Protein 3P8M (pdb70)

Organism: Homo sapiens (NCBI:txid9606)

Structure (mmCIF, N/CA/C/O backbone):
data_3P8M
#
_entry.id   3P8M
#
_cell.length_a   53.839
_cell.length_b   68.415
_cell.length_c   101.677
_cell.angle_alpha   90.00
_cell.angle_beta   90.00
_cell.angle_gamma   90.00
#
_symmetry.space_group_name_H-M   'P 21 21 21'
#
loop_
_entity.id
_entity.type
_entity.pdbx_description
1 polymer 'Dynein light chain 2'
2 polymer 'General control protein GCN4'
3 water water
#
loop_
_atom_site.group_PDB
_atom_site.id
_atom_site.type_symbol
_atom_site.label_atom_id
_atom_site.label_alt_id
_atom_site.label_comp_id
_atom_site.label_asym_id
_atom_site.label_entity_id
_atom_site.label_seq_id
_atom_site.pdbx_PDB_ins_code
_atom_site.Cartn_x
_atom_site.Cartn_y
_atom_site.Cartn_z
_atom_site.occupancy
_atom_site.B_iso_or_equiv
_atom_site.auth_seq_id
_atom_site.auth_comp_id
_atom_site.auth_asym_id
_atom_site.auth_atom_id
_atom_site.pdbx_PDB_model_num
ATOM 1 N N . ASP A 1 6 ? 1.721 25.525 29.037 1.00 89.78 3 ASP A N 1
ATOM 2 C CA . ASP A 1 6 ? 2.590 24.516 29.728 1.00 91.89 3 ASP A CA 1
ATOM 3 C C . ASP A 1 6 ? 3.516 23.803 28.737 1.00 87.07 3 ASP A C 1
ATOM 4 O O . ASP A 1 6 ? 4.640 23.431 29.101 1.00 88.08 3 ASP A O 1
ATOM 6 N N . ARG A 1 7 ? 3.023 23.628 27.498 1.00 81.96 4 ARG A N 1
ATOM 7 C CA . ARG A 1 7 ? 3.727 22.929 26.399 1.00 76.90 4 ARG A CA 1
ATOM 8 C C . ARG A 1 7 ? 4.548 23.907 25.502 1.00 73.42 4 ARG A C 1
ATOM 9 O O . ARG A 1 7 ? 4.052 24.370 24.461 1.00 70.29 4 ARG A O 1
ATOM 11 N N . LYS A 1 8 ? 5.799 24.182 25.906 1.00 73.97 5 LYS A N 1
ATOM 12 C CA . LYS A 1 8 ? 6.660 25.233 25.307 1.00 72.22 5 LYS A CA 1
ATOM 13 C C . LYS A 1 8 ? 7.246 24.815 23.948 1.00 67.46 5 LYS A C 1
ATOM 14 O O . LYS A 1 8 ? 7.466 23.617 23.695 1.00 66.06 5 LYS A O 1
ATOM 16 N N . ALA A 1 9 ? 7.500 25.811 23.086 1.00 65.59 6 ALA A N 1
ATOM 17 C CA . ALA A 1 9 ? 7.890 25.570 21.667 1.00 61.57 6 ALA A CA 1
ATOM 18 C C . ALA A 1 9 ? 9.401 25.416 21.444 1.00 61.64 6 ALA A C 1
ATOM 19 O O . ALA A 1 9 ? 10.188 26.312 21.783 1.00 63.66 6 ALA A O 1
ATOM 21 N N . VAL A 1 10 ? 9.789 24.285 20.856 1.00 59.50 7 VAL A N 1
ATOM 22 C CA . VAL A 1 10 ? 11.190 24.024 20.519 1.00 59.64 7 VAL A CA 1
ATOM 23 C C . VAL A 1 10 ? 11.310 23.705 19.025 1.00 56.07 7 VAL A C 1
ATOM 24 O O . VAL A 1 10 ? 10.811 22.686 18.556 1.00 54.28 7 VAL A O 1
ATOM 28 N N . ILE A 1 11 ? 11.968 24.588 18.282 1.00 55.64 8 ILE A N 1
ATOM 29 C CA . ILE A 1 11 ? 12.220 24.347 16.862 1.00 53.04 8 ILE A CA 1
ATOM 30 C C . ILE A 1 11 ? 13.445 23.477 16.651 1.00 53.50 8 ILE A C 1
ATOM 31 O O . ILE A 1 11 ? 14.554 23.878 16.972 1.00 55.63 8 ILE A O 1
ATOM 36 N N . LYS A 1 12 ? 13.247 22.297 16.086 1.00 51.83 9 LYS A N 1
ATOM 37 C CA . LYS A 1 12 ? 14.361 21.411 15.818 1.00 52.84 9 LYS A CA 1
ATOM 38 C C . LYS A 1 12 ? 15.074 21.820 14.541 1.00 52.02 9 LYS A C 1
ATOM 39 O O . LYS A 1 12 ? 16.299 21.863 14.496 1.00 53.89 9 LYS A O 1
ATOM 43 N N . ASN A 1 13 ? 14.307 22.123 13.502 1.00 49.80 10 ASN A N 1
ATOM 44 C CA . ASN A 1 13 ? 14.880 22.546 12.220 1.00 49.43 10 ASN A CA 1
ATOM 45 C C . ASN A 1 13 ? 13.925 23.465 11.478 1.00 47.88 10 ASN A C 1
ATOM 46 O O . ASN A 1 13 ? 12.700 23.292 11.553 1.00 45.97 10 ASN A O 1
ATOM 51 N N . ALA A 1 14 ? 14.501 24.422 10.746 1.00 48.90 11 ALA A N 1
ATOM 52 C CA . ALA A 1 14 ? 13.728 25.357 9.921 1.00 47.90 11 ALA A CA 1
ATOM 53 C C . ALA A 1 14 ? 14.522 25.869 8.714 1.00 49.36 11 ALA A C 1
ATOM 54 O O . ALA A 1 14 ? 15.745 26.111 8.809 1.00 52.19 11 ALA A O 1
ATOM 56 N N . ASP A 1 15 ? 13.818 26.005 7.585 1.00 48.14 12 ASP A N 1
ATOM 57 C CA . ASP A 1 15 ? 14.268 26.766 6.418 1.00 49.49 12 ASP A CA 1
ATOM 58 C C . ASP A 1 15 ? 13.042 27.571 6.028 1.00 49.01 12 ASP A C 1
ATOM 59 O O . ASP A 1 15 ? 12.207 27.133 5.248 1.00 47.82 12 ASP A O 1
ATOM 64 N N . MET A 1 16 ? 12.919 28.741 6.633 1.00 50.58 13 MET A N 1
ATOM 65 C CA . MET A 1 16 ? 11.669 29.497 6.641 1.00 50.19 13 MET A CA 1
ATOM 66 C C . MET A 1 16 ? 11.956 30.878 7.201 1.00 53.15 13 MET A C 1
ATOM 67 O O . MET A 1 16 ? 12.979 31.069 7.866 1.00 54.89 13 MET A O 1
ATOM 72 N N . SER A 1 17 ? 11.078 31.843 6.942 1.00 54.11 14 SER A N 1
ATOM 73 C CA . SER A 1 17 ? 11.250 33.173 7.527 1.00 57.30 14 SER A CA 1
ATOM 74 C C . SER A 1 17 ? 10.890 33.115 8.992 1.00 56.79 14 SER A C 1
ATOM 75 O O . SER A 1 17 ? 10.155 32.255 9.418 1.00 53.98 14 SER A O 1
ATOM 78 N N . GLU A 1 18 ? 11.423 34.053 9.760 1.00 60.37 15 GLU A N 1
ATOM 79 C CA . GLU A 1 18 ? 11.179 34.112 11.208 1.00 60.92 15 GLU A CA 1
ATOM 80 C C . GLU A 1 18 ? 9.698 34.379 11.527 1.00 60.30 15 GLU A C 1
ATOM 81 O O . GLU A 1 18 ? 9.104 33.712 12.384 1.00 58.76 15 GLU A O 1
ATOM 87 N N . ASP A 1 19 ? 9.120 35.355 10.826 1.00 61.94 16 ASP A N 1
ATOM 88 C CA . ASP A 1 19 ? 7.696 35.662 10.939 1.00 61.77 16 ASP A CA 1
ATOM 89 C C . ASP A 1 19 ? 6.911 34.364 10.755 1.00 57.68 16 ASP A C 1
ATOM 90 O O . ASP A 1 19 ? 6.220 33.929 11.679 1.00 57.13 16 ASP A O 1
ATOM 95 N N . MET A 1 20 ? 7.046 33.737 9.587 1.00 55.40 17 MET A N 1
ATOM 96 C CA . MET A 1 20 ? 6.366 32.466 9.295 1.00 51.98 17 MET A CA 1
ATOM 97 C C . MET A 1 20 ? 6.586 31.395 10.355 1.00 50.27 17 MET A C 1
ATOM 98 O O . MET A 1 20 ? 5.665 30.654 10.677 1.00 48.69 17 MET A O 1
ATOM 103 N N . GLN A 1 21 ? 7.804 31.315 10.892 1.00 51.23 18 GLN A N 1
ATOM 104 C CA . GLN A 1 21 ? 8.143 30.336 11.950 1.00 50.38 18 GLN A CA 1
ATOM 105 C C . GLN A 1 21 ? 7.332 30.527 13.215 1.00 51.47 18 GLN A C 1
ATOM 106 O O . GLN A 1 21 ? 6.778 29.571 13.740 1.00 50.06 18 GLN A O 1
ATOM 112 N N . GLN A 1 22 ? 7.277 31.759 13.711 1.00 54.50 19 GLN A N 1
ATOM 113 C CA . GLN A 1 22 ? 6.409 32.078 14.843 1.00 56.28 19 GLN A CA 1
ATOM 114 C C . GLN A 1 22 ? 4.950 31.788 14.484 1.00 54.76 19 GLN A C 1
ATOM 115 O O . GLN A 1 22 ? 4.189 31.251 15.297 1.00 54.69 19 GLN A O 1
ATOM 121 N N . ASP A 1 23 ? 4.570 32.124 13.254 1.00 53.92 20 ASP A N 1
ATOM 122 C CA . ASP A 1 23 ? 3.176 31.969 12.804 1.00 52.94 20 ASP A CA 1
ATOM 123 C C . ASP A 1 23 ? 2.747 30.526 12.742 1.00 49.85 20 ASP A C 1
ATOM 124 O O . ASP A 1 23 ? 1.599 30.214 13.015 1.00 49.85 20 ASP A O 1
ATOM 129 N N . ALA A 1 24 ? 3.668 29.656 12.351 1.00 47.89 21 ALA A N 1
ATOM 130 C CA . ALA A 1 24 ? 3.465 28.214 12.495 1.00 45.92 21 ALA A CA 1
ATOM 131 C C . ALA A 1 24 ? 3.240 27.844 13.967 1.00 47.14 21 ALA A C 1
ATOM 132 O O . ALA A 1 24 ? 2.252 27.213 14.318 1.00 46.94 21 ALA A O 1
ATOM 134 N N . VAL A 1 25 ? 4.153 28.274 14.827 1.00 48.99 22 VAL A N 1
ATOM 135 C CA . VAL A 1 25 ? 4.073 27.982 16.259 1.00 50.88 22 VAL A CA 1
ATOM 136 C C . VAL A 1 25 ? 2.762 28.474 16.867 1.00 52.80 22 VAL A C 1
ATOM 137 O O . VAL A 1 25 ? 2.229 27.826 17.766 1.00 53.91 22 VAL A O 1
ATOM 141 N N . ASP A 1 26 ? 2.239 29.600 16.375 1.00 53.74 23 ASP A N 1
ATOM 142 C CA . ASP A 1 26 ? 0.922 30.096 16.826 1.00 55.77 23 ASP A CA 1
ATOM 143 C C . ASP A 1 26 ? -0.181 29.154 16.352 1.00 53.92 23 ASP A C 1
ATOM 144 O O . ASP A 1 26 ? -0.968 28.658 17.143 1.00 55.38 23 ASP A O 1
ATOM 149 N N . CYS A 1 27 ? -0.240 28.912 15.056 1.00 51.45 24 CYS A N 1
ATOM 150 C CA . CYS A 1 27 ? -1.234 28.001 14.516 1.00 50.31 24 CYS A CA 1
ATOM 151 C C . CYS A 1 27 ? -1.261 26.732 15.326 1.00 50.01 24 CYS A C 1
ATOM 152 O O . CYS A 1 27 ? -2.302 26.329 15.835 1.00 51.40 24 CYS A O 1
ATOM 155 N N . ALA A 1 28 ? -0.099 26.096 15.432 1.00 48.91 25 ALA A N 1
ATOM 156 C CA . ALA A 1 28 ? 0.004 24.816 16.116 1.00 48.72 25 ALA A CA 1
ATOM 157 C C . ALA A 1 28 ? -0.700 24.954 17.453 1.00 51.59 25 ALA A C 1
ATOM 158 O O . ALA A 1 28 ? -1.495 24.102 17.838 1.00 52.21 25 ALA A O 1
ATOM 160 N N . THR A 1 29 ? -0.434 26.063 18.129 1.00 53.70 26 THR A N 1
ATOM 161 C CA . THR A 1 29 ? -1.009 26.311 19.452 1.00 57.43 26 THR A CA 1
ATOM 162 C C . THR A 1 29 ? -2.528 26.451 19.420 1.00 58.74 26 THR A C 1
ATOM 163 O O . THR A 1 29 ? -3.223 25.850 20.241 1.00 60.95 26 THR A O 1
ATOM 167 N N . GLN A 1 30 ? -3.033 27.231 18.468 1.00 57.86 27 GLN A N 1
ATOM 168 C CA . GLN A 1 30 ? -4.479 27.381 18.278 1.00 59.11 27 GLN A CA 1
ATOM 169 C C . GLN A 1 30 ? -5.098 26.024 18.004 1.00 57.86 27 GLN A C 1
ATOM 170 O O . GLN A 1 30 ? -5.975 25.592 18.740 1.00 60.23 27 GLN A O 1
ATOM 176 N N . ALA A 1 31 ? -4.625 25.362 16.946 1.00 54.52 28 ALA A N 1
ATOM 177 C CA . ALA A 1 31 ? -5.064 24.014 16.594 1.00 53.54 28 ALA A CA 1
ATOM 178 C C . ALA A 1 31 ? -5.152 23.085 17.805 1.00 55.80 28 ALA A C 1
ATOM 179 O O . ALA A 1 31 ? -6.138 22.377 17.962 1.00 57.45 28 ALA A O 1
ATOM 181 N N . MET A 1 32 ? -4.133 23.096 18.661 1.00 56.60 29 MET A N 1
ATOM 182 C CA . MET A 1 32 ? -4.100 22.213 19.848 1.00 59.20 29 MET A CA 1
ATOM 183 C C . MET A 1 32 ? -5.077 22.596 20.974 1.00 63.18 29 MET A C 1
ATOM 184 O O . MET A 1 32 ? -5.396 21.770 21.821 1.00 65.79 29 MET A O 1
ATOM 189 N N . GLU A 1 33 ? -5.541 23.840 20.971 1.00 64.28 30 GLU A N 1
ATOM 190 C CA . GLU A 1 33 ? -6.623 24.285 21.868 1.00 68.64 30 GLU A CA 1
ATOM 191 C C . GLU A 1 33 ? -7.980 23.755 21.404 1.00 69.30 30 GLU A C 1
ATOM 192 O O . GLU A 1 33 ? -8.858 23.483 22.220 1.00 73.04 30 GLU A O 1
ATOM 198 N N . LYS A 1 34 ? -8.137 23.636 20.084 1.00 66.10 31 LYS A N 1
ATOM 199 C CA . LYS A 1 34 ? -9.378 23.174 19.454 1.00 66.52 31 LYS A CA 1
ATOM 200 C C . LYS A 1 34 ? -9.475 21.648 19.449 1.00 66.39 31 LYS A C 1
ATOM 201 O O . LYS A 1 34 ? -10.428 21.088 19.989 1.00 69.69 31 LYS A O 1
ATOM 207 N N . TYR A 1 35 ? -8.473 20.997 18.852 1.00 62.99 32 TYR A N 1
ATOM 208 C CA . TYR A 1 35 ? -8.495 19.556 18.590 1.00 62.81 32 TYR A CA 1
ATOM 209 C C . TYR A 1 35 ? -7.489 18.778 19.442 1.00 63.62 32 TYR A C 1
ATOM 210 O O . TYR A 1 35 ? -6.336 19.203 19.600 1.00 62.20 32 TYR A O 1
ATOM 219 N N . ASN A 1 36 ? -7.933 17.628 19.963 1.00 66.45 33 ASN A N 1
ATOM 220 C CA . ASN A 1 36 ? -7.047 16.650 20.618 1.00 67.49 33 ASN A CA 1
ATOM 221 C C . ASN A 1 36 ? -6.362 15.709 19.611 1.00 64.56 33 ASN A C 1
ATOM 222 O O . ASN A 1 36 ? -5.229 15.291 19.827 1.00 63.92 33 ASN A O 1
ATOM 227 N N . ILE A 1 37 ? -7.049 15.408 18.508 1.00 63.23 34 ILE A N 1
ATOM 228 C CA A ILE A 1 37 ? -6.587 14.422 17.525 0.50 61.39 34 ILE A CA 1
ATOM 229 C CA B ILE A 1 37 ? -6.578 14.420 17.533 0.50 61.42 34 ILE A CA 1
ATOM 230 C C . ILE A 1 37 ? -5.604 15.039 16.528 1.00 57.18 34 ILE A C 1
ATOM 231 O O . ILE A 1 37 ? -5.894 16.067 15.924 1.00 55.33 34 ILE A O 1
ATOM 240 N N . GLU A 1 38 ? -4.448 14.397 16.341 1.00 56.02 35 GLU A N 1
ATOM 241 C CA . GLU A 1 38 ? -3.394 14.941 15.480 1.00 52.46 35 GLU A CA 1
ATOM 242 C C . GLU A 1 38 ? -3.857 15.232 14.062 1.00 50.33 35 GLU A C 1
ATOM 243 O O . GLU A 1 38 ? -3.627 16.313 13.532 1.00 48.16 35 GLU A O 1
ATOM 249 N N . LYS A 1 39 ? -4.477 14.233 13.438 1.00 51.53 36 LYS A N 1
ATOM 250 C CA . LYS A 1 39 ? -5.036 14.358 12.092 1.00 50.17 36 LYS A CA 1
ATOM 251 C C . LYS A 1 39 ? -5.709 15.718 11.935 1.00 49.42 36 LYS A C 1
ATOM 252 O O . LYS A 1 39 ? -5.502 16.400 10.931 1.00 47.44 36 LYS A O 1
ATOM 256 N N . ASP A 1 40 ? -6.505 16.096 12.940 1.00 51.30 37 ASP A N 1
ATOM 257 C CA . ASP A 1 40 ? -7.244 17.367 12.942 1.00 51.35 37 ASP A CA 1
ATOM 258 C C . ASP A 1 40 ? -6.389 18.603 13.231 1.00 49.76 37 ASP A C 1
ATOM 259 O O . ASP A 1 40 ? -6.623 19.661 12.659 1.00 49.27 37 ASP A O 1
ATOM 264 N N . ILE A 1 41 ? -5.407 18.480 14.110 1.00 49.57 38 ILE A N 1
ATOM 265 C CA . ILE A 1 41 ? -4.449 19.564 14.303 1.00 48.33 38 ILE A CA 1
ATOM 266 C C . ILE A 1 41 ? -3.725 19.785 12.947 1.00 45.60 38 ILE A C 1
ATOM 267 O O . ILE A 1 41 ? -3.638 20.904 12.442 1.00 44.55 38 ILE A O 1
ATOM 272 N N . ALA A 1 42 ? -3.234 18.681 12.383 1.00 44.77 39 ALA A N 1
ATOM 273 C CA . ALA A 1 42 ? -2.598 18.629 11.064 1.00 42.77 39 ALA A CA 1
ATOM 274 C C . ALA A 1 42 ? -3.379 19.344 9.955 1.00 42.25 39 ALA A C 1
ATOM 275 O O . ALA A 1 42 ? -2.818 20.089 9.177 1.00 41.06 39 ALA A O 1
ATOM 277 N N . ALA A 1 43 ? -4.677 19.102 9.879 1.00 43.67 40 ALA A N 1
ATOM 278 C CA . ALA A 1 43 ? -5.501 19.744 8.869 1.00 43.78 40 ALA A CA 1
ATOM 279 C C . ALA A 1 43 ? -5.642 21.242 9.167 1.00 44.36 40 ALA A C 1
ATOM 280 O O . ALA A 1 43 ? -5.452 22.081 8.265 1.00 43.79 40 ALA A O 1
ATOM 282 N N . TYR A 1 44 ? -5.942 21.584 10.426 1.00 45.47 41 TYR A N 1
ATOM 283 C CA . TYR A 1 44 ? -6.090 22.983 10.820 1.00 46.33 41 TYR A CA 1
ATOM 284 C C . TYR A 1 44 ? -4.938 23.844 10.286 1.00 45.00 41 TYR A C 1
ATOM 285 O O . TYR A 1 44 ? -5.159 24.941 9.744 1.00 45.84 41 TYR A O 1
ATOM 294 N N . ILE A 1 45 ? -3.714 23.341 10.432 1.00 43.34 42 ILE A N 1
ATOM 295 C CA . ILE A 1 45 ? -2.526 24.109 10.083 1.00 42.44 42 ILE A CA 1
ATOM 296 C C . ILE A 1 45 ? -2.321 24.189 8.564 1.00 41.52 42 ILE A C 1
ATOM 297 O O . ILE A 1 45 ? -2.206 25.280 8.002 1.00 42.27 42 ILE A O 1
ATOM 302 N N . LYS A 1 46 ? -2.273 23.035 7.910 1.00 40.35 43 LYS A N 1
ATOM 303 C CA . LYS A 1 46 ? -2.135 22.972 6.468 1.00 39.83 43 LYS A CA 1
ATOM 304 C C . LYS A 1 46 ? -3.087 23.952 5.824 1.00 41.34 43 LYS A C 1
ATOM 305 O O . LYS A 1 46 ? -2.717 24.676 4.894 1.00 41.93 43 LYS A O 1
ATOM 311 N N . LYS A 1 47 ? -4.323 23.971 6.315 1.00 42.39 44 LYS A N 1
ATOM 312 C CA . LYS A 1 47 ? -5.363 24.811 5.718 1.00 44.23 44 LYS A CA 1
ATOM 313 C C . LYS A 1 47 ? -5.059 26.292 5.879 1.00 45.19 44 LYS A C 1
ATOM 314 O O . LYS A 1 47 ? -5.157 27.054 4.915 1.00 46.13 44 LYS A O 1
ATOM 320 N N . GLU A 1 48 ? -4.668 26.665 7.104 1.00 45.32 45 GLU A N 1
ATOM 321 C CA A GLU A 1 48 ? -4.378 28.053 7.449 0.50 46.58 45 GLU A CA 1
ATOM 322 C CA B GLU A 1 48 ? -4.353 28.054 7.452 0.50 46.52 45 GLU A CA 1
ATOM 323 C C . GLU A 1 48 ? -3.208 28.565 6.603 1.00 46.11 45 GLU A C 1
ATOM 324 O O . GLU A 1 48 ? -3.247 29.673 6.085 1.00 48.04 45 GLU A O 1
ATOM 335 N N . PHE A 1 49 ? -2.185 27.745 6.450 1.00 44.17 46 PHE A N 1
ATOM 336 C CA . PHE A 1 49 ? -1.037 28.138 5.644 1.00 44.40 46 PHE A CA 1
ATOM 337 C C . PHE A 1 49 ? -1.332 28.170 4.141 1.00 45.16 46 PHE A C 1
ATOM 338 O O . PHE A 1 49 ? -0.765 28.980 3.415 1.00 46.67 46 PHE A O 1
ATOM 346 N N . ASP A 1 50 ? -2.212 27.293 3.671 1.00 44.74 47 ASP A N 1
ATOM 347 C CA . ASP A 1 50 ? -2.641 27.354 2.273 1.00 45.78 47 ASP A CA 1
ATOM 348 C C . ASP A 1 50 ? -3.283 28.707 2.005 1.00 48.41 47 ASP A C 1
ATOM 349 O O . ASP A 1 50 ? -3.110 29.281 0.936 1.00 50.20 47 ASP A O 1
ATOM 354 N N . LYS A 1 51 ? -4.020 29.211 2.987 1.00 49.22 48 LYS A N 1
ATOM 355 C CA . LYS A 1 51 ? -4.734 30.475 2.834 1.00 52.31 48 LYS A CA 1
ATOM 356 C C . LYS A 1 51 ? -3.798 31.684 2.845 1.00 53.77 48 LYS A C 1
ATOM 357 O O . LYS A 1 51 ? -3.855 32.545 1.959 1.00 56.15 48 LYS A O 1
ATOM 363 N N . LYS A 1 52 ? -2.965 31.751 3.873 1.00 52.61 49 LYS A N 1
ATOM 364 C CA . LYS A 1 52 ? -2.113 32.922 4.085 1.00 54.59 49 LYS A CA 1
ATOM 365 C C . LYS A 1 52 ? -1.006 32.966 3.050 1.00 54.71 49 LYS A C 1
ATOM 366 O O . LYS A 1 52 ? -0.748 34.007 2.440 1.00 57.88 49 LYS A O 1
ATOM 372 N N . TYR A 1 53 ? -0.358 31.829 2.854 1.00 51.88 50 TYR A N 1
ATOM 373 C CA . TYR A 1 53 ? 0.887 31.779 2.102 1.00 52.07 50 TYR A CA 1
ATOM 374 C C . TYR A 1 53 ? 0.800 30.991 0.784 1.00 51.88 50 TYR A C 1
ATOM 375 O O . TYR A 1 53 ? 1.826 30.578 0.239 1.00 52.07 50 TYR A O 1
ATOM 384 N N . ASN A 1 54 ? -0.398 30.760 0.272 1.00 52.28 51 ASN A N 1
ATOM 385 C CA . ASN A 1 54 ? -0.564 30.011 -0.987 1.00 52.48 51 ASN A CA 1
ATOM 386 C C . ASN A 1 54 ? -0.276 28.504 -0.894 1.00 49.62 51 ASN A C 1
ATOM 387 O O . ASN A 1 54 ? 0.621 28.067 -0.164 1.00 47.58 51 ASN A O 1
ATOM 392 N N . PRO A 1 55 ? -1.030 27.707 -1.668 1.00 49.80 52 PRO A N 1
ATOM 393 C CA . PRO A 1 55 ? -0.767 26.270 -1.778 1.00 47.98 52 PRO A CA 1
ATOM 394 C C . PRO A 1 55 ? 0.564 25.963 -2.446 1.00 48.21 52 PRO A C 1
ATOM 395 O O . PRO A 1 55 ? 1.057 26.775 -3.221 1.00 50.34 52 PRO A O 1
ATOM 399 N N . THR A 1 56 ? 1.119 24.773 -2.218 1.00 46.70 53 THR A N 1
ATOM 400 C CA . THR A 1 56 ? 0.432 23.645 -1.571 1.00 44.87 53 THR A CA 1
ATOM 401 C C . THR A 1 56 ? 1.224 23.159 -0.385 1.00 42.72 53 THR A C 1
ATOM 402 O O . THR A 1 56 ? 2.315 22.611 -0.570 1.00 42.62 53 THR A O 1
ATOM 406 N N . TRP A 1 57 ? 0.688 23.375 0.820 1.00 41.49 54 TRP A N 1
ATOM 407 C CA . TRP A 1 57 ? 1.349 22.937 2.063 1.00 39.99 54 TRP A CA 1
ATOM 408 C C . TRP A 1 57 ? 0.930 21.520 2.475 1.00 39.36 54 TRP A C 1
ATOM 409 O O . TRP A 1 57 ? -0.149 21.037 2.113 1.00 40.05 54 TRP A O 1
ATOM 420 N N . HIS A 1 58 ? 1.774 20.883 3.275 1.00 38.39 55 HIS A N 1
ATOM 421 C CA . HIS A 1 58 ? 1.480 19.580 3.865 1.00 38.20 55 HIS A CA 1
ATOM 422 C C . HIS A 1 58 ? 1.860 19.640 5.334 1.00 37.63 55 HIS A C 1
ATOM 423 O O . HIS A 1 58 ? 2.653 20.479 5.712 1.00 37.62 55 HIS A O 1
ATOM 430 N N . CYS A 1 59 ? 1.272 18.789 6.167 1.00 37.96 56 CYS A N 1
ATOM 431 C CA . CYS A 1 59 ? 1.534 18.855 7.602 1.00 38.28 56 CYS A CA 1
ATOM 432 C C . CYS A 1 59 ? 1.303 17.561 8.316 1.00 38.82 56 CYS A C 1
ATOM 433 O O . CYS A 1 59 ? 0.213 17.035 8.297 1.00 39.74 56 CYS A O 1
ATOM 436 N N . ILE A 1 60 ? 2.335 17.103 9.003 1.00 39.24 57 ILE A N 1
ATOM 437 C CA . ILE A 1 60 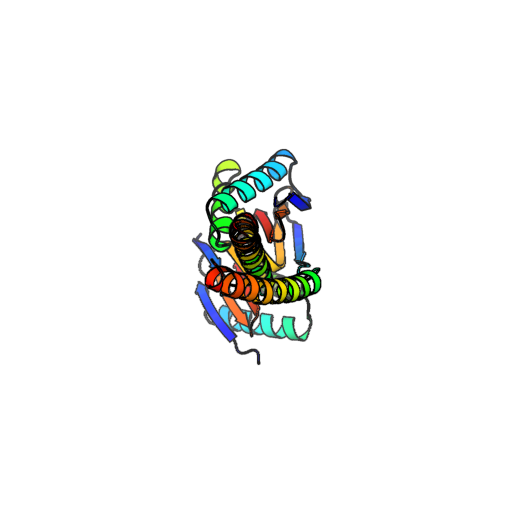? 2.291 15.879 9.769 1.00 40.90 57 ILE A CA 1
ATOM 438 C C . ILE A 1 60 ? 2.492 16.222 11.241 1.00 41.71 57 ILE A C 1
ATOM 439 O O . ILE A 1 60 ? 3.423 16.947 11.587 1.00 41.56 57 ILE A O 1
ATOM 444 N N . VAL A 1 61 ? 1.627 15.672 12.087 1.00 43.21 58 VAL A N 1
ATOM 445 C CA . VAL A 1 61 ? 1.645 15.923 13.520 1.00 45.00 58 VAL A CA 1
ATOM 446 C C . VAL A 1 61 ? 1.651 14.587 14.273 1.00 47.56 58 VAL A C 1
ATOM 447 O O . VAL A 1 61 ? 0.823 13.726 14.031 1.00 48.40 58 VAL A O 1
ATOM 451 N N . GLY A 1 62 ? 2.591 14.423 15.194 1.00 49.09 59 GLY A N 1
ATOM 452 C CA . GLY A 1 62 ? 2.692 13.179 15.948 1.00 51.96 59 GLY A CA 1
ATOM 453 C C . GLY A 1 62 ? 3.861 13.119 16.896 1.00 53.48 59 GLY A C 1
ATOM 454 O O . GLY A 1 62 ? 4.546 14.107 17.096 1.00 52.59 59 GLY A O 1
ATOM 455 N N . ARG A 1 63 ? 4.090 11.938 17.454 1.00 56.59 60 ARG A N 1
ATOM 456 C CA . ARG A 1 63 ? 5.105 11.737 18.495 1.00 59.29 60 ARG A CA 1
ATOM 457 C C . ARG A 1 63 ? 6.118 10.656 18.138 1.00 60.64 60 ARG A C 1
ATOM 458 O O . ARG A 1 63 ? 7.271 10.751 18.570 1.00 61.96 60 ARG A O 1
ATOM 460 N N . ASN A 1 64 ? 5.699 9.643 17.369 1.00 60.92 61 ASN A N 1
ATOM 461 C CA . ASN A 1 64 ? 6.579 8.539 16.967 1.00 62.75 61 ASN A CA 1
ATOM 462 C C . ASN A 1 64 ? 6.515 8.321 15.466 1.00 60.26 61 ASN A C 1
ATOM 463 O O . ASN A 1 64 ? 5.919 7.361 14.986 1.00 61.84 61 ASN A O 1
ATOM 468 N N . PHE A 1 65 ? 7.143 9.226 14.730 1.00 57.11 62 PHE A N 1
ATOM 469 C CA . PHE A 1 65 ? 7.289 9.066 13.289 1.00 55.50 62 PHE A CA 1
ATOM 470 C C . PHE A 1 65 ? 8.604 9.626 12.756 1.00 54.32 62 PHE A C 1
ATOM 471 O O . PHE A 1 65 ? 9.298 10.379 13.444 1.00 54.05 62 PHE A O 1
ATOM 479 N N . GLY A 1 66 ? 8.922 9.223 11.523 1.00 54.05 63 GLY A N 1
ATOM 480 C CA . GLY A 1 66 ? 10.079 9.710 10.766 1.00 53.03 63 GLY A CA 1
ATOM 481 C C . GLY A 1 66 ? 9.622 10.032 9.360 1.00 50.88 63 GLY A C 1
ATOM 482 O O . GLY A 1 66 ? 8.578 9.569 8.938 1.00 50.68 63 GLY A O 1
ATOM 483 N N . SER A 1 67 ? 10.385 10.848 8.644 1.00 49.82 64 SER A N 1
ATOM 484 C CA . SER A 1 67 ? 9.988 11.271 7.282 1.00 48.38 64 SER A CA 1
ATOM 485 C C . SER A 1 67 ? 11.162 11.558 6.370 1.00 48.76 64 SER A C 1
ATOM 486 O O . SER A 1 67 ? 12.289 11.812 6.832 1.00 49.43 64 SER A O 1
ATOM 489 N N . TYR A 1 68 ? 10.874 11.512 5.070 1.00 48.50 65 TYR A N 1
ATOM 490 C CA . TYR A 1 68 ? 11.763 12.087 4.059 1.00 48.89 65 TYR A CA 1
ATOM 491 C C . TYR A 1 68 ? 10.941 12.793 2.999 1.00 47.23 65 TYR A C 1
ATOM 492 O O . TYR A 1 68 ? 10.059 12.211 2.406 1.00 47.74 65 TYR A O 1
ATOM 501 N N . VAL A 1 69 ? 11.234 14.057 2.784 1.00 46.01 66 VAL A N 1
ATOM 502 C CA . VAL A 1 69 ? 10.381 14.907 1.995 1.00 45.00 66 VAL A CA 1
ATOM 503 C C . VAL A 1 69 ? 11.198 15.889 1.209 1.00 45.80 66 VAL A C 1
ATOM 504 O O . VAL A 1 69 ? 12.381 16.039 1.417 1.00 47.33 66 VAL A O 1
ATOM 508 N N . THR A 1 70 ? 10.543 16.567 0.292 1.00 45.83 67 THR A N 1
ATOM 509 C CA . THR A 1 70 ? 11.171 17.566 -0.541 1.00 46.89 67 THR A CA 1
ATOM 510 C C . THR A 1 70 ? 10.376 18.815 -0.392 1.00 45.31 67 THR A C 1
ATOM 511 O O . THR A 1 70 ? 9.175 18.771 -0.542 1.00 44.34 67 THR A O 1
ATOM 515 N N . HIS A 1 71 ? 11.031 19.930 -0.090 1.00 45.68 68 HIS A N 1
ATOM 516 C CA . HIS A 1 71 ? 10.310 21.189 0.057 1.00 45.00 68 HIS A CA 1
ATOM 517 C C . HIS A 1 71 ? 10.847 22.306 -0.790 1.00 46.86 68 HIS A C 1
ATOM 518 O O . HIS A 1 71 ? 11.908 22.186 -1.368 1.00 49.28 68 HIS A O 1
ATOM 525 N N . GLU A 1 72 ? 10.063 23.371 -0.889 1.00 46.81 69 GLU A N 1
ATOM 526 C CA A GLU A 1 72 ? 10.503 24.577 -1.548 0.50 49.42 69 GLU A CA 1
ATOM 527 C CA B GLU A 1 72 ? 10.501 24.602 -1.540 0.50 49.01 69 GLU A CA 1
ATOM 528 C C . GLU A 1 72 ? 11.398 25.362 -0.587 1.00 49.72 69 GLU A C 1
ATOM 529 O O . GLU A 1 72 ? 11.227 25.317 0.640 1.00 47.59 69 GLU A O 1
ATOM 540 N N . THR A 1 73 ? 12.372 26.045 -1.177 1.00 52.78 70 THR A N 1
ATOM 541 C CA . THR A 1 73 ? 13.236 26.944 -0.474 1.00 54.13 70 THR A CA 1
ATOM 542 C C . THR A 1 73 ? 12.385 27.898 0.388 1.00 53.17 70 THR A C 1
ATOM 543 O O . THR A 1 73 ? 11.349 28.412 -0.066 1.00 53.09 70 THR A O 1
ATOM 547 N N . LYS A 1 74 ? 12.829 28.072 1.636 1.00 52.56 71 LYS A N 1
ATOM 548 C CA . LYS A 1 74 ? 12.224 28.957 2.654 1.00 52.05 71 LYS A CA 1
ATOM 549 C C . LYS A 1 74 ? 10.805 28.589 3.058 1.00 49.45 71 LYS A C 1
ATOM 550 O O . LYS A 1 74 ? 10.030 29.451 3.478 1.00 49.84 71 LYS A O 1
ATOM 556 N N . HIS A 1 75 ? 10.470 27.311 2.946 1.00 47.12 72 HIS A N 1
ATOM 557 C CA . HIS A 1 75 ? 9.116 26.863 3.266 1.00 45.17 72 HIS A CA 1
ATOM 558 C C . HIS A 1 75 ? 9.159 25.508 3.974 1.00 43.37 72 HIS A C 1
ATOM 559 O O . HIS A 1 75 ? 8.540 24.540 3.525 1.00 42.28 72 HIS A O 1
ATOM 566 N N . PHE A 1 76 ? 9.881 25.435 5.084 1.00 43.44 73 PHE A N 1
ATOM 567 C CA . PHE A 1 76 ? 9.956 24.186 5.840 1.00 42.27 73 PHE A CA 1
ATOM 568 C C . PHE A 1 76 ? 10.190 24.420 7.306 1.00 42.51 73 PHE A C 1
ATOM 569 O O . PHE A 1 76 ? 11.099 25.165 7.664 1.00 44.15 73 PHE A O 1
ATOM 577 N N . ILE A 1 77 ? 9.412 23.749 8.148 1.00 41.34 74 ILE A N 1
ATOM 578 C CA . ILE A 1 77 ? 9.663 23.794 9.588 1.00 42.09 74 ILE A CA 1
ATOM 579 C C . ILE A 1 77 ? 9.363 22.471 10.278 1.00 41.36 74 ILE A C 1
ATOM 580 O O . ILE A 1 77 ? 8.452 21.738 9.900 1.00 40.08 74 ILE A O 1
ATOM 585 N N . TYR A 1 78 ? 10.169 22.180 11.286 1.00 42.58 75 TYR A N 1
ATOM 586 C CA . TYR A 1 78 ? 10.002 20.987 12.083 1.00 42.99 75 TYR A CA 1
ATOM 587 C C . TYR A 1 78 ? 10.262 21.364 13.520 1.00 44.72 75 TYR A C 1
ATOM 588 O O . TYR A 1 78 ? 11.376 21.736 13.871 1.00 46.28 75 TYR A O 1
ATOM 597 N N . PHE A 1 79 ? 9.229 21.264 14.344 1.00 45.02 76 PHE A N 1
ATOM 598 C CA . PHE A 1 79 ? 9.305 21.750 15.709 1.00 47.33 76 PHE A CA 1
ATOM 599 C C . PHE A 1 79 ? 8.394 20.968 16.637 1.00 48.35 76 PHE A C 1
ATOM 600 O O . PHE A 1 79 ? 7.439 20.332 16.187 1.00 47.02 76 PHE A O 1
ATOM 608 N N . TYR A 1 80 ? 8.705 21.024 17.931 1.00 50.97 77 TYR A N 1
ATOM 609 C CA . TYR A 1 80 ? 7.884 20.388 18.954 1.00 52.90 77 TYR A CA 1
ATOM 610 C C . TYR A 1 80 ? 7.081 21.409 19.740 1.00 54.32 77 TYR A C 1
ATOM 611 O O . TYR A 1 80 ? 7.623 22.413 20.226 1.00 55.77 77 TYR A O 1
ATOM 620 N N . LEU A 1 81 ? 5.788 21.119 19.873 1.00 54.29 78 LEU A N 1
ATOM 621 C CA . LEU A 1 81 ? 4.909 21.842 20.776 1.00 56.61 78 LEU A CA 1
ATOM 622 C C . LEU A 1 81 ? 4.600 20.831 21.870 1.00 59.61 78 LEU A C 1
ATOM 623 O O . LEU A 1 81 ? 3.815 19.908 21.648 1.00 59.37 78 LEU A O 1
ATOM 628 N N . GLY A 1 82 ? 5.261 20.984 23.021 1.00 62.92 79 GLY A N 1
ATOM 629 C CA . GLY A 1 82 ? 5.279 19.959 24.060 1.00 66.23 79 GLY A CA 1
ATOM 630 C C . GLY A 1 82 ? 6.082 18.733 23.637 1.00 65.49 79 GLY A C 1
ATOM 631 O O . GLY A 1 82 ? 7.134 18.837 22.997 1.00 63.50 79 GLY A O 1
ATOM 632 N N . GLN A 1 83 ? 5.560 17.560 23.983 1.00 67.43 80 GLN A N 1
ATOM 633 C CA . GLN A 1 83 ? 6.157 16.288 23.583 1.00 67.31 80 GLN A CA 1
ATOM 634 C C . GLN A 1 83 ? 5.643 15.817 22.198 1.00 63.61 80 GLN A C 1
ATOM 635 O O . GLN A 1 83 ? 5.853 14.655 21.813 1.00 64.02 80 GLN A O 1
ATOM 637 N N . VAL A 1 84 ? 4.983 16.721 21.459 1.00 60.48 81 VAL A N 1
ATOM 638 C CA . VAL A 1 84 ? 4.406 16.419 20.141 1.00 57.18 81 VAL A CA 1
ATOM 639 C C . VAL A 1 84 ? 5.171 17.142 19.013 1.00 53.87 81 VAL A C 1
ATOM 640 O O . VAL A 1 84 ? 5.346 18.362 19.027 1.00 53.14 81 VAL A O 1
ATOM 644 N N . ALA A 1 85 ? 5.604 16.360 18.034 1.00 52.30 82 ALA A N 1
ATOM 645 C CA . ALA A 1 85 ? 6.340 16.853 16.892 1.00 49.46 82 ALA A CA 1
ATOM 646 C C . ALA A 1 85 ? 5.402 17.311 15.786 1.00 46.88 82 ALA A C 1
ATOM 647 O O . ALA A 1 85 ? 4.355 16.732 15.565 1.00 46.73 82 ALA A O 1
ATOM 649 N N . ILE A 1 86 ? 5.811 18.352 15.072 1.00 45.51 83 ILE A N 1
ATOM 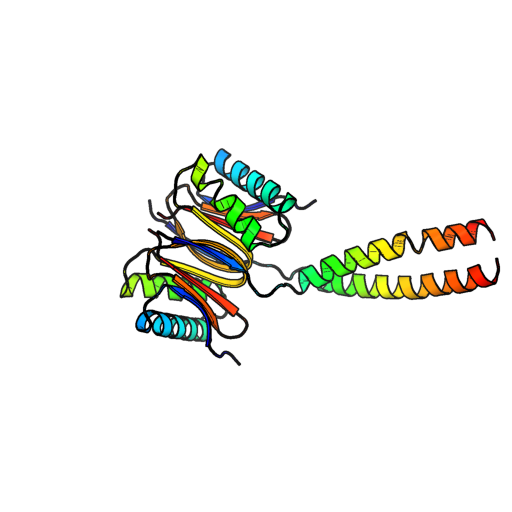650 C CA . ILE A 1 86 ? 5.001 18.981 14.011 1.00 43.33 83 ILE A CA 1
ATOM 651 C C . ILE A 1 86 ? 5.852 19.313 12.789 1.00 41.90 83 ILE A C 1
ATOM 652 O O . ILE A 1 86 ? 6.771 20.141 12.871 1.00 42.05 83 ILE A O 1
ATOM 657 N N . LEU A 1 87 ? 5.557 18.644 11.674 1.00 40.93 84 LEU A N 1
ATOM 658 C CA . LEU A 1 87 ? 6.235 18.890 10.402 1.00 39.81 84 LEU A CA 1
ATOM 659 C C . LEU A 1 87 ? 5.313 19.640 9.483 1.00 38.64 84 LEU A C 1
ATOM 660 O O . LEU A 1 87 ? 4.185 19.238 9.271 1.00 38.40 84 LEU A O 1
ATOM 665 N N . LEU A 1 88 ? 5.806 20.723 8.914 1.00 38.32 85 LEU A N 1
ATOM 666 C CA . LEU A 1 88 ? 4.981 21.560 8.060 1.00 38.15 85 LEU A CA 1
ATOM 667 C C . LEU A 1 88 ? 5.845 22.072 6.955 1.00 38.15 85 LEU A C 1
ATOM 668 O O . LEU A 1 88 ? 6.933 22.572 7.242 1.00 39.24 85 LEU A O 1
ATOM 673 N N . PHE A 1 89 ? 5.393 21.969 5.707 1.00 37.82 86 PHE A N 1
ATOM 674 C CA . PHE A 1 89 ? 6.226 22.413 4.583 1.00 38.81 86 PHE A CA 1
ATOM 675 C C . PHE A 1 89 ? 5.488 22.507 3.277 1.00 38.94 86 PHE A C 1
ATOM 676 O O . PHE A 1 89 ? 4.430 21.959 3.129 1.00 38.80 86 PHE A O 1
ATOM 684 N N . LYS A 1 90 ? 6.093 23.164 2.308 1.00 40.35 87 LYS A N 1
ATOM 685 C CA . LYS A 1 90 ? 5.452 23.391 1.034 1.00 41.61 87 LYS A CA 1
ATOM 686 C C . LYS A 1 90 ? 6.081 22.588 -0.089 1.00 42.84 87 LYS A C 1
ATOM 687 O O . LYS A 1 90 ? 7.281 22.578 -0.270 1.00 43.50 87 LYS A O 1
ATOM 693 N N . SER A 1 91 ? 5.237 21.916 -0.855 1.00 43.61 88 SER A N 1
ATOM 694 C CA . SER A 1 91 ? 5.661 21.299 -2.105 1.00 45.84 88 SER A CA 1
ATOM 695 C C . SER A 1 91 ? 4.421 21.103 -2.974 1.00 47.86 88 SER A C 1
ATOM 696 O O . SER A 1 91 ? 3.456 20.461 -2.540 1.00 46.80 88 SER A O 1
ATOM 699 N N . GLY A 1 92 ? 4.466 21.664 -4.196 1.00 52.34 89 GLY A N 1
ATOM 700 C CA . GLY A 1 92 ? 3.244 22.122 -4.925 1.00 54.80 89 GLY A CA 1
ATOM 701 C C . GLY A 1 92 ? 2.864 23.610 -4.660 1.00 55.84 89 GLY A C 1
ATOM 702 O O . GLY A 1 92 ? 1.929 24.171 -5.289 1.00 57.34 89 GLY A O 1
ATOM 704 N N . ASP B 1 6 ? 5.277 -11.696 11.328 1.00 130.79 3 ASP B N 1
ATOM 705 C CA . ASP B 1 6 ? 4.910 -10.584 12.263 1.00 126.65 3 ASP B CA 1
ATOM 706 C C . ASP B 1 6 ? 4.863 -9.189 11.592 1.00 117.46 3 ASP B C 1
ATOM 707 O O . ASP B 1 6 ? 4.893 -8.167 12.286 1.00 114.00 3 ASP B O 1
ATOM 709 N N . ARG B 1 7 ? 4.777 -9.146 10.259 1.00 114.06 4 ARG B N 1
ATOM 710 C CA . ARG B 1 7 ? 4.722 -7.873 9.523 1.00 105.97 4 ARG B CA 1
ATOM 711 C C . ARG B 1 7 ? 3.967 -7.986 8.178 1.00 103.70 4 ARG B C 1
ATOM 712 O O . ARG B 1 7 ? 4.497 -7.624 7.121 1.00 100.79 4 ARG B O 1
ATOM 714 N N . LYS B 1 8 ? 2.726 -8.480 8.231 1.00 105.53 5 LYS B N 1
ATOM 715 C CA . LYS B 1 8 ? 1.852 -8.571 7.041 1.00 103.81 5 LYS B CA 1
ATOM 716 C C . LYS B 1 8 ? 1.308 -7.186 6.621 1.00 96.42 5 LYS B C 1
ATOM 717 O O . LYS B 1 8 ? 1.116 -6.292 7.461 1.00 93.24 5 LYS B O 1
ATOM 719 N N . ALA B 1 9 ? 1.055 -7.025 5.320 1.00 94.16 6 ALA B N 1
ATOM 720 C CA . ALA B 1 9 ? 0.674 -5.722 4.736 1.00 87.80 6 ALA B CA 1
ATOM 721 C C . ALA B 1 9 ? -0.836 -5.456 4.774 1.00 87.02 6 ALA B C 1
ATOM 722 O O . ALA B 1 9 ? -1.615 -6.241 4.230 1.00 90.45 6 ALA B O 1
ATOM 724 N N . VAL B 1 10 ? -1.241 -4.352 5.406 1.00 82.96 7 VAL B N 1
ATOM 725 C CA . VAL B 1 10 ? -2.654 -3.944 5.463 1.00 81.88 7 VAL B CA 1
ATOM 726 C C . VAL B 1 10 ? -2.766 -2.535 4.914 1.00 76.17 7 VAL B C 1
ATOM 727 O O . VAL B 1 10 ? -2.223 -1.603 5.501 1.00 73.03 7 VAL B O 1
ATOM 731 N N . ILE B 1 11 ? -3.460 -2.384 3.787 1.00 75.54 8 ILE B N 1
ATOM 732 C CA . ILE B 1 11 ? -3.738 -1.056 3.214 1.00 70.86 8 ILE B CA 1
ATOM 733 C C . ILE B 1 11 ? -4.938 -0.426 3.898 1.00 69.77 8 ILE B C 1
ATOM 734 O O . ILE B 1 11 ? -6.028 -0.972 3.867 1.00 72.62 8 ILE B O 1
ATOM 739 N N . LYS B 1 12 ? -4.736 0.724 4.514 1.00 66.17 9 LYS B N 1
ATOM 740 C CA . LYS B 1 12 ? -5.839 1.439 5.131 1.00 65.49 9 LYS B CA 1
ATOM 741 C C . LYS B 1 12 ? -6.619 2.284 4.104 1.00 63.51 9 LYS B C 1
ATOM 742 O O . LYS B 1 12 ? -7.856 2.279 4.098 1.00 64.70 9 LYS B O 1
ATOM 745 N N . ASN B 1 13 ? -5.884 2.995 3.249 1.00 60.82 10 ASN B N 1
ATOM 746 C CA . ASN B 1 13 ? -6.464 3.856 2.200 1.00 59.45 10 ASN B CA 1
ATOM 747 C C . ASN B 1 13 ? -5.538 4.026 1.012 1.00 58.52 10 ASN B C 1
ATOM 748 O O . ASN B 1 13 ? -4.312 4.150 1.180 1.00 57.23 10 ASN B O 1
ATOM 753 N N . ALA B 1 14 ? -6.125 4.084 -0.179 1.00 59.65 11 ALA B N 1
ATOM 754 C CA . ALA B 1 14 ? -5.353 4.210 -1.410 1.00 59.53 11 ALA B CA 1
ATOM 755 C C . ALA B 1 14 ? -6.142 4.918 -2.513 1.00 60.13 11 ALA B C 1
ATOM 756 O O . ALA B 1 14 ? -7.339 4.699 -2.665 1.00 62.51 11 ALA B O 1
ATOM 758 N N . ASP B 1 15 ? -5.446 5.783 -3.251 1.00 58.54 12 ASP B N 1
ATOM 759 C CA . ASP B 1 15 ? -5.901 6.332 -4.532 1.00 59.80 12 ASP B CA 1
ATOM 760 C C . ASP B 1 15 ? -4.685 6.205 -5.443 1.00 60.17 12 ASP B C 1
ATOM 761 O O . ASP B 1 15 ? -3.830 7.083 -5.518 1.00 58.12 12 ASP B O 1
ATOM 766 N N . MET B 1 16 ? -4.589 5.054 -6.090 1.00 63.34 13 MET B N 1
ATOM 767 C CA . MET B 1 16 ? -3.357 4.626 -6.734 1.00 64.04 13 MET B CA 1
ATOM 768 C C . MET B 1 16 ? -3.676 3.416 -7.607 1.00 68.61 13 MET B C 1
ATOM 769 O O . MET B 1 16 ? -4.709 2.765 -7.423 1.00 70.77 13 MET B O 1
ATOM 774 N N . SER B 1 17 ? -2.811 3.113 -8.566 1.00 70.49 14 SER B N 1
ATOM 775 C CA . SER B 1 17 ? -2.996 1.886 -9.345 1.00 75.26 14 SER B CA 1
ATOM 776 C C . SER B 1 17 ? -2.631 0.692 -8.472 1.00 75.97 14 SER B C 1
ATOM 777 O O . SER B 1 17 ? -1.851 0.817 -7.523 1.00 73.17 14 SER B O 1
ATOM 780 N N . GLU B 1 18 ? -3.150 -0.473 -8.830 1.00 80.59 15 GLU B N 1
ATOM 781 C CA . GLU B 1 18 ? -2.850 -1.714 -8.097 1.00 82.46 15 GLU B CA 1
ATOM 782 C C . GLU B 1 18 ? -1.380 -2.147 -8.190 1.00 82.58 15 GLU B C 1
ATOM 783 O O . GLU B 1 18 ? -0.786 -2.592 -7.203 1.00 81.64 15 GLU B O 1
ATOM 789 N N . ASP B 1 19 ? -0.815 -2.033 -9.386 1.00 84.17 16 ASP B N 1
ATOM 790 C CA . ASP B 1 19 ? 0.609 -2.277 -9.584 1.00 84.54 16 ASP B CA 1
ATOM 791 C C . ASP B 1 19 ? 1.430 -1.429 -8.621 1.00 79.42 16 ASP B C 1
ATOM 792 O O . ASP B 1 19 ? 2.151 -1.967 -7.774 1.00 79.34 16 ASP B O 1
ATOM 797 N N . MET B 1 20 ? 1.289 -0.112 -8.739 1.00 75.73 17 MET B N 1
ATOM 798 C CA . MET B 1 20 ? 1.961 0.821 -7.846 1.00 71.22 17 MET B CA 1
ATOM 799 C C . MET B 1 20 ? 1.779 0.463 -6.370 1.00 69.72 17 MET B C 1
ATOM 800 O O . MET B 1 20 ? 2.737 0.513 -5.600 1.00 68.55 17 MET B O 1
ATOM 805 N N . GLN B 1 21 ? 0.559 0.111 -5.975 1.00 70.49 18 GLN B N 1
ATOM 806 C CA . GLN B 1 21 ? 0.265 -0.220 -4.566 1.00 69.79 18 GLN B CA 1
ATOM 807 C C . GLN B 1 21 ? 1.107 -1.383 -4.038 1.00 72.49 18 GLN B C 1
ATOM 808 O O . GLN B 1 21 ? 1.704 -1.278 -2.958 1.00 71.06 18 GLN B O 1
ATOM 814 N N . GLN B 1 22 ? 1.142 -2.485 -4.790 1.00 77.01 19 GLN B N 1
ATOM 815 C CA . GLN B 1 22 ? 2.007 -3.619 -4.457 1.00 80.41 19 GLN B CA 1
ATOM 816 C C . GLN B 1 22 ? 3.464 -3.139 -4.426 1.00 78.50 19 GLN B C 1
ATOM 817 O O . GLN B 1 22 ? 4.241 -3.514 -3.544 1.00 79.07 19 GLN B O 1
ATOM 819 N N . ASP B 1 23 ? 3.816 -2.279 -5.375 1.00 76.58 20 ASP B N 1
ATOM 820 C CA . ASP B 1 23 ? 5.202 -1.837 -5.536 1.00 75.48 20 ASP B CA 1
ATOM 821 C C . ASP B 1 23 ? 5.658 -1.008 -4.352 1.00 71.47 20 ASP B C 1
ATOM 822 O O . ASP B 1 23 ? 6.810 -1.095 -3.917 1.00 71.80 20 ASP B O 1
ATOM 827 N N . ALA B 1 24 ? 4.746 -0.205 -3.831 1.00 68.23 21 ALA B N 1
ATOM 828 C CA . ALA B 1 24 ? 4.971 0.458 -2.561 1.00 65.35 21 ALA B CA 1
ATOM 829 C C . ALA B 1 24 ? 5.209 -0.603 -1.481 1.00 67.90 21 ALA B C 1
ATOM 830 O O . ALA B 1 24 ? 6.236 -0.606 -0.816 1.00 68.15 21 ALA B O 1
ATOM 832 N N . VAL B 1 25 ? 4.268 -1.524 -1.336 1.00 70.49 22 VAL B N 1
ATOM 833 C CA . VAL B 1 25 ? 4.366 -2.549 -0.295 1.00 73.79 22 VAL B CA 1
ATOM 834 C C . VAL B 1 25 ? 5.677 -3.341 -0.369 1.00 77.17 22 VAL B C 1
ATOM 835 O O . VAL B 1 25 ? 6.185 -3.776 0.662 1.00 79.12 22 VAL B O 1
ATOM 839 N N . ASP B 1 26 ? 6.216 -3.521 -1.576 1.00 78.41 23 ASP B N 1
ATOM 840 C CA . ASP B 1 26 ? 7.523 -4.172 -1.759 1.00 81.69 23 ASP B CA 1
ATOM 841 C C . ASP B 1 26 ? 8.662 -3.262 -1.257 1.00 79.10 23 ASP B C 1
ATOM 842 O O . ASP B 1 26 ? 9.521 -3.684 -0.456 1.00 81.12 23 ASP B O 1
ATOM 847 N N . CYS B 1 27 ? 8.667 -2.019 -1.748 1.00 74.80 24 CYS B N 1
ATOM 848 C CA . CYS B 1 27 ? 9.652 -1.031 -1.313 1.00 72.47 24 CYS B CA 1
ATOM 849 C C . CYS B 1 27 ? 9.711 -0.970 0.189 1.00 72.03 24 CYS B C 1
ATOM 850 O O . CYS B 1 27 ? 10.782 -1.118 0.778 1.00 74.06 24 CYS B O 1
ATOM 853 N N . ALA B 1 28 ? 8.552 -0.759 0.800 1.00 70.16 25 ALA B N 1
ATOM 854 C CA . ALA B 1 28 ? 8.448 -0.673 2.248 1.00 70.05 25 ALA B CA 1
ATOM 855 C C . ALA B 1 28 ? 9.145 -1.857 2.891 1.00 74.96 25 ALA B C 1
ATOM 856 O O . ALA B 1 28 ? 9.897 -1.703 3.853 1.00 75.62 25 ALA B O 1
ATOM 858 N N . THR B 1 29 ? 8.903 -3.035 2.323 1.00 78.63 26 THR B N 1
ATOM 859 C CA . THR B 1 29 ? 9.465 -4.264 2.831 1.00 84.23 26 THR B CA 1
ATOM 860 C C . THR B 1 29 ? 10.978 -4.248 2.678 1.00 85.95 26 THR B C 1
ATOM 861 O O . THR B 1 29 ? 11.695 -4.580 3.630 1.00 89.19 26 THR B O 1
ATOM 865 N N . GLN B 1 30 ? 11.470 -3.873 1.494 1.00 84.44 27 GLN B N 1
ATOM 866 C CA . GLN B 1 30 ? 12.928 -3.814 1.258 1.00 86.15 27 GLN B CA 1
ATOM 867 C C . GLN B 1 30 ? 13.577 -2.861 2.246 1.00 83.87 27 GLN B C 1
ATOM 868 O O . GLN B 1 30 ? 14.473 -3.234 3.001 1.00 87.09 27 GLN B O 1
ATOM 874 N N . ALA B 1 31 ? 13.089 -1.628 2.237 1.00 78.73 28 ALA B N 1
ATOM 875 C CA . ALA B 1 31 ? 13.546 -0.597 3.165 1.00 76.76 28 ALA B CA 1
ATOM 876 C C . ALA B 1 31 ? 13.649 -1.098 4.615 1.00 79.94 28 ALA B C 1
ATOM 877 O O . ALA B 1 31 ? 14.628 -0.806 5.310 1.00 81.70 28 ALA B O 1
ATOM 879 N N . MET B 1 32 ? 12.656 -1.854 5.070 1.00 81.36 29 MET B N 1
ATOM 880 C CA . MET B 1 32 ? 12.648 -2.337 6.456 1.00 84.77 29 MET B CA 1
ATOM 881 C C . MET B 1 32 ? 13.618 -3.509 6.699 1.00 91.15 29 MET B C 1
ATOM 882 O O . MET B 1 32 ? 13.958 -3.808 7.844 1.00 94.83 29 MET B O 1
ATOM 887 N N . GLU B 1 33 ? 14.068 -4.160 5.631 1.00 92.95 30 GLU B N 1
ATOM 888 C CA . GLU B 1 33 ? 15.151 -5.145 5.744 1.00 99.32 30 GLU B CA 1
ATOM 889 C C . GLU B 1 33 ? 16.498 -4.459 5.929 1.00 99.48 30 GLU B C 1
ATOM 890 O O . GLU B 1 33 ? 17.386 -4.996 6.586 1.00 104.56 30 GLU B O 1
ATOM 896 N N . LYS B 1 34 ? 16.636 -3.278 5.325 1.00 94.36 31 LYS B N 1
ATOM 897 C CA . LYS B 1 34 ? 17.882 -2.510 5.357 1.00 94.22 31 LYS B CA 1
ATOM 898 C C . LYS B 1 34 ? 17.981 -1.674 6.628 1.00 93.16 31 LYS B C 1
ATOM 899 O O . LYS B 1 34 ? 18.926 -1.822 7.396 1.00 97.38 31 LYS B O 1
ATOM 902 N N . TYR B 1 35 ? 16.987 -0.820 6.842 1.00 88.20 32 TYR B N 1
ATOM 903 C CA . TYR B 1 35 ? 17.017 0.202 7.904 1.00 86.81 32 TYR B CA 1
ATOM 904 C C . TYR B 1 35 ? 16.011 -0.042 9.040 1.00 87.45 32 TYR B C 1
ATOM 905 O O . TYR B 1 35 ? 14.827 -0.308 8.792 1.00 85.21 32 TYR B O 1
ATOM 914 N N . ASN B 1 36 ? 16.494 0.090 10.280 1.00 90.59 33 ASN B N 1
ATOM 915 C CA . ASN B 1 36 ? 15.639 0.084 11.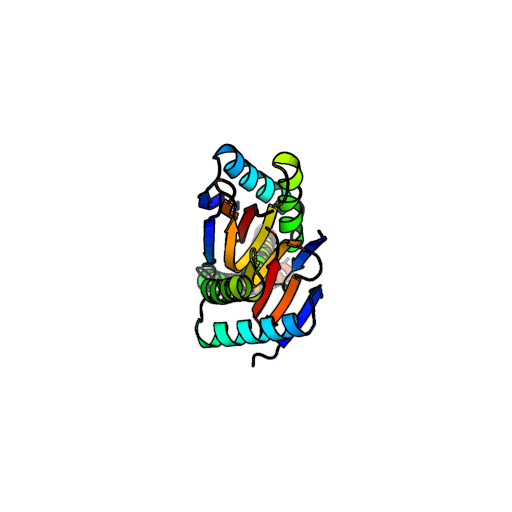467 1.00 91.34 33 ASN B CA 1
ATOM 916 C C . ASN B 1 36 ? 14.964 1.451 11.678 1.00 85.92 33 ASN B C 1
ATOM 917 O O . ASN B 1 36 ? 13.838 1.513 12.153 1.00 84.60 33 ASN B O 1
ATOM 919 N N . ILE B 1 37 ? 15.640 2.539 11.316 1.00 83.34 34 ILE B N 1
ATOM 920 C CA . ILE B 1 37 ? 15.144 3.894 11.626 1.00 79.42 34 ILE B CA 1
ATOM 921 C C . ILE B 1 37 ? 14.135 4.397 10.571 1.00 73.85 34 ILE B C 1
ATOM 922 O O . ILE B 1 37 ? 14.372 4.320 9.365 1.00 72.23 34 ILE B O 1
ATOM 927 N N . GLU B 1 38 ? 13.003 4.912 11.032 1.00 71.33 35 GLU B N 1
ATOM 928 C CA . GLU B 1 38 ? 11.932 5.301 10.119 1.00 66.93 35 GLU B CA 1
ATOM 929 C C . GLU B 1 38 ? 12.399 6.313 9.090 1.00 63.72 35 GLU B C 1
ATOM 930 O O . GLU B 1 38 ? 12.172 6.139 7.889 1.00 61.73 35 GLU B O 1
ATOM 936 N N . LYS B 1 39 ? 13.025 7.382 9.584 1.00 63.59 36 LYS B N 1
ATOM 937 C CA . LYS B 1 39 ? 13.567 8.441 8.740 1.00 61.34 36 LYS B CA 1
ATOM 938 C C . LYS B 1 39 ? 14.166 7.814 7.514 1.00 61.78 36 LYS B C 1
ATOM 939 O O . LYS B 1 39 ? 13.840 8.213 6.403 1.00 59.18 36 LYS B O 1
ATOM 945 N N . ASP B 1 40 ? 15.015 6.806 7.738 1.00 65.52 37 ASP B N 1
ATOM 946 C CA . ASP B 1 40 ? 15.739 6.116 6.669 1.00 66.73 37 ASP B CA 1
ATOM 947 C C . ASP B 1 40 ? 14.877 5.225 5.813 1.00 65.79 37 ASP B C 1
ATOM 948 O O . ASP B 1 40 ? 15.134 5.112 4.620 1.00 65.68 37 ASP B O 1
ATOM 953 N N . ILE B 1 41 ? 13.895 4.560 6.412 1.00 65.93 38 ILE B N 1
ATOM 954 C CA . ILE B 1 41 ? 12.957 3.766 5.626 1.00 65.38 38 ILE B CA 1
ATOM 955 C C . ILE B 1 41 ? 12.230 4.736 4.701 1.00 61.21 38 ILE B C 1
ATOM 956 O O . ILE B 1 41 ? 12.131 4.512 3.495 1.00 60.62 38 ILE B O 1
ATOM 961 N N . ALA B 1 42 ? 11.745 5.822 5.304 1.00 58.88 39 ALA B N 1
ATOM 962 C CA . ALA B 1 42 ? 11.086 6.930 4.607 1.00 55.35 39 ALA B CA 1
ATOM 963 C C . ALA B 1 42 ? 11.864 7.433 3.385 1.00 54.83 39 ALA B C 1
ATOM 964 O O . ALA B 1 42 ? 11.285 7.626 2.310 1.00 53.69 39 ALA B O 1
ATOM 966 N N . ALA B 1 43 ? 13.160 7.648 3.547 1.00 56.18 40 ALA B N 1
ATOM 967 C CA . ALA B 1 43 ? 13.980 8.138 2.447 1.00 56.49 40 ALA B CA 1
ATOM 968 C C . ALA B 1 43 ? 14.114 7.099 1.333 1.00 58.24 40 ALA B C 1
ATOM 969 O O . ALA B 1 43 ? 14.003 7.414 0.146 1.00 57.64 40 ALA B O 1
ATOM 971 N N . TYR B 1 44 ? 14.353 5.857 1.726 1.00 60.79 41 TYR B N 1
ATOM 972 C CA . TYR B 1 44 ? 14.516 4.778 0.772 1.00 63.05 41 TYR B CA 1
ATOM 973 C C . TYR B 1 44 ? 13.381 4.746 -0.229 1.00 61.31 41 TYR B C 1
ATOM 974 O O . TYR B 1 44 ? 13.589 4.572 -1.433 1.00 62.35 41 TYR B O 1
ATOM 983 N N . ILE B 1 45 ? 12.176 4.908 0.289 1.00 59.28 42 ILE B N 1
ATOM 984 C CA . ILE B 1 45 ? 10.971 4.772 -0.517 1.00 58.27 42 ILE B CA 1
ATOM 985 C C . ILE B 1 45 ? 10.764 6.001 -1.393 1.00 56.02 42 ILE B C 1
ATOM 986 O O . ILE B 1 45 ? 10.662 5.902 -2.620 1.00 56.97 42 ILE B O 1
ATOM 991 N N . LYS B 1 46 ? 10.715 7.164 -0.760 1.00 53.60 43 LYS B N 1
ATOM 992 C CA . LYS B 1 46 ? 10.571 8.406 -1.509 1.00 52.06 43 LYS B CA 1
ATOM 993 C C . LYS B 1 46 ? 11.485 8.402 -2.724 1.00 53.79 43 LYS B C 1
ATOM 994 O O . LYS B 1 46 ? 11.081 8.737 -3.831 1.00 53.94 43 LYS B O 1
ATOM 1000 N N . LYS B 1 47 ? 12.729 8.019 -2.491 1.00 55.84 44 LYS B N 1
ATOM 1001 C CA . LYS B 1 47 ? 13.750 8.077 -3.520 1.00 57.95 44 LYS B CA 1
ATOM 1002 C C . LYS B 1 47 ? 13.403 7.119 -4.632 1.00 59.76 44 LYS B C 1
ATOM 1003 O O . LYS B 1 47 ? 13.449 7.481 -5.809 1.00 60.64 44 LYS B O 1
ATOM 1009 N N . GLU B 1 48 ? 13.022 5.907 -4.253 1.00 60.78 45 GLU B N 1
ATOM 1010 C CA . GLU B 1 48 ? 12.768 4.889 -5.248 1.00 63.67 45 GLU B CA 1
ATOM 1011 C C . GLU B 1 48 ? 11.607 5.292 -6.137 1.00 62.52 45 GLU B C 1
ATOM 1012 O O . GLU B 1 48 ? 11.670 5.160 -7.358 1.00 64.77 45 GLU B O 1
ATOM 1018 N N . PHE B 1 49 ? 10.556 5.809 -5.530 1.00 59.67 46 PHE B N 1
ATOM 1019 C CA . PHE B 1 49 ? 9.411 6.244 -6.301 1.00 59.07 46 PHE B CA 1
ATOM 1020 C C . PHE B 1 49 ? 9.708 7.486 -7.139 1.00 58.89 46 PHE B C 1
ATOM 1021 O O . PHE B 1 49 ? 9.149 7.641 -8.221 1.00 60.59 46 PHE B O 1
ATOM 1029 N N . ASP B 1 50 ? 10.579 8.367 -6.659 1.00 57.71 47 ASP B N 1
ATOM 1030 C CA . ASP B 1 50 ? 11.001 9.503 -7.465 1.00 58.17 47 ASP B CA 1
ATOM 1031 C C . ASP B 1 50 ? 11.607 8.998 -8.757 1.00 61.79 47 ASP B C 1
ATOM 1032 O O . ASP B 1 50 ? 11.355 9.549 -9.828 1.00 63.41 47 ASP B O 1
ATOM 1037 N N . LYS B 1 51 ? 12.389 7.928 -8.651 1.00 63.65 48 LYS B N 1
ATOM 1038 C CA . LYS B 1 51 ? 13.081 7.356 -9.806 1.00 67.41 48 LYS B CA 1
ATOM 1039 C C . LYS B 1 51 ? 12.134 6.695 -10.807 1.00 69.58 48 LYS B C 1
ATOM 1040 O O . LYS B 1 51 ? 12.166 7.028 -12.004 1.00 72.14 48 LYS B O 1
ATOM 1046 N N . LYS B 1 52 ? 11.319 5.752 -10.312 1.00 69.03 49 LYS B N 1
ATOM 1047 C CA . LYS B 1 52 ? 10.446 4.919 -11.155 1.00 71.34 49 LYS B CA 1
ATOM 1048 C C . LYS B 1 52 ? 9.286 5.733 -11.717 1.00 70.60 49 LYS B C 1
ATOM 1049 O O . LYS B 1 52 ? 8.988 5.656 -12.903 1.00 73.64 49 LYS B O 1
ATOM 1051 N N . TYR B 1 53 ? 8.665 6.545 -10.863 1.00 66.99 50 TYR B N 1
ATOM 1052 C CA . TYR B 1 53 ? 7.420 7.225 -11.202 1.00 66.39 50 TYR B CA 1
ATOM 1053 C C . TYR B 1 53 ? 7.483 8.751 -11.294 1.00 64.89 50 TYR B C 1
ATOM 1054 O O . TYR B 1 53 ? 6.455 9.405 -11.291 1.00 64.26 50 TYR B O 1
ATOM 1063 N N . ASN B 1 54 ? 8.673 9.316 -11.387 1.00 65.33 51 ASN B N 1
ATOM 1064 C CA . ASN B 1 54 ? 8.852 10.767 -11.496 1.00 64.79 51 ASN B CA 1
ATOM 1065 C C . ASN B 1 54 ? 8.580 11.533 -10.203 1.00 60.94 51 ASN B C 1
ATOM 1066 O O . ASN B 1 54 ? 7.691 11.179 -9.438 1.00 58.92 51 ASN B O 1
ATOM 1071 N N . PRO B 1 55 ? 9.341 12.604 -9.970 1.00 60.41 52 PRO B N 1
ATOM 1072 C CA . PRO B 1 55 ? 9.116 13.462 -8.809 1.00 57.56 52 PRO B CA 1
ATOM 1073 C C . PRO B 1 55 ? 7.814 14.227 -8.916 1.00 57.01 52 PRO B C 1
ATOM 1074 O O . PRO B 1 55 ? 7.338 14.427 -10.036 1.00 59.48 52 PRO B O 1
ATOM 1078 N N . THR B 1 56 ? 7.264 14.701 -7.794 1.00 54.39 53 THR B N 1
ATOM 1079 C CA . THR B 1 56 ? 7.943 14.746 -6.486 1.00 52.13 53 THR B CA 1
ATOM 1080 C C . THR B 1 56 ? 7.176 14.016 -5.401 1.00 49.81 53 THR B C 1
ATOM 1081 O O . THR B 1 56 ? 6.088 14.470 -5.003 1.00 48.80 53 THR B O 1
ATOM 1085 N N . TRP B 1 57 ? 7.731 12.903 -4.919 1.00 49.32 54 TRP B N 1
ATOM 1086 C CA . TRP B 1 57 ? 7.096 12.117 -3.855 1.00 47.79 54 TRP B CA 1
ATOM 1087 C C . TRP B 1 57 ? 7.511 12.570 -2.458 1.00 46.21 54 TRP B C 1
ATOM 1088 O O . TRP B 1 57 ? 8.534 13.190 -2.272 1.00 46.55 54 TRP B O 1
ATOM 1099 N N . HIS B 1 58 ? 6.682 12.246 -1.477 1.00 45.17 55 HIS B N 1
ATOM 1100 C CA . HIS B 1 58 ? 6.981 12.476 -0.068 1.00 44.30 55 HIS B CA 1
ATOM 1101 C C . HIS B 1 58 ? 6.592 11.209 0.698 1.00 44.69 55 HIS B C 1
ATOM 1102 O O . HIS B 1 58 ? 5.743 10.460 0.229 1.00 45.25 55 HIS B O 1
ATOM 1109 N N . CYS B 1 59 ? 7.210 10.948 1.848 1.00 44.96 56 CYS B N 1
ATOM 1110 C CA . CYS B 1 59 ? 6.920 9.717 2.584 1.00 46.05 56 CYS B CA 1
ATOM 1111 C C . CYS B 1 59 ? 7.160 9.833 4.056 1.00 46.36 56 CYS B C 1
ATOM 1112 O O . CYS B 1 59 ? 8.249 10.176 4.475 1.00 47.46 56 CYS B O 1
ATOM 1115 N N . ILE B 1 60 ? 6.149 9.482 4.835 1.00 46.44 57 ILE B N 1
ATOM 1116 C CA . ILE B 1 60 ? 6.212 9.533 6.278 1.00 47.47 57 ILE B CA 1
ATOM 1117 C C . ILE B 1 60 ? 6.010 8.135 6.797 1.00 49.69 57 ILE B C 1
ATOM 1118 O O . ILE B 1 60 ? 5.067 7.467 6.404 1.00 50.14 57 ILE B O 1
ATOM 1123 N N . VAL B 1 61 ? 6.886 7.718 7.696 1.00 51.97 58 VAL B N 1
ATOM 1124 C CA . VAL B 1 61 ? 6.879 6.375 8.256 1.00 55.35 58 VAL B CA 1
ATOM 1125 C C . VAL B 1 61 ? 6.905 6.444 9.788 1.00 57.70 58 VAL B C 1
ATOM 1126 O O . VAL B 1 61 ? 7.797 7.075 10.382 1.00 58.56 58 VAL B O 1
ATOM 1130 N N . GLY B 1 62 ? 5.942 5.789 10.436 1.00 59.19 59 GLY B N 1
ATOM 1131 C CA . GLY B 1 62 ? 5.857 5.853 11.896 1.00 61.71 59 GLY B CA 1
ATOM 1132 C C . GLY B 1 62 ? 4.702 5.096 12.518 1.00 63.77 59 GLY B C 1
ATOM 1133 O O . GLY B 1 62 ? 4.011 4.330 11.853 1.00 63.85 59 GLY B O 1
ATOM 1134 N N . ARG B 1 63 ? 4.495 5.338 13.807 1.00 65.97 60 ARG B N 1
ATOM 1135 C CA . ARG B 1 63 ? 3.534 4.572 14.606 1.00 69.42 60 ARG B CA 1
ATOM 1136 C C . ARG B 1 63 ? 2.527 5.433 15.365 1.00 68.56 60 ARG B C 1
ATOM 1137 O O . ARG B 1 63 ? 1.419 4.977 15.641 1.00 70.15 60 ARG B O 1
ATOM 1145 N N . ASN B 1 64 ? 2.911 6.653 15.729 1.00 66.86 61 ASN B N 1
ATOM 1146 C CA . ASN B 1 64 ? 2.011 7.566 16.437 1.00 66.37 61 ASN B CA 1
ATOM 1147 C C . ASN B 1 64 ? 2.053 8.949 15.820 1.00 62.23 61 ASN B C 1
ATOM 1148 O O . ASN B 1 64 ? 2.634 9.873 16.390 1.00 62.61 61 ASN B O 1
ATOM 1153 N N . PHE B 1 65 ? 1.436 9.076 14.643 1.00 58.99 62 PHE B N 1
ATOM 1154 C CA . PHE B 1 65 ? 1.300 10.362 13.968 1.00 55.25 62 PHE B CA 1
ATOM 1155 C C . PHE B 1 65 ? -0.015 10.480 13.232 1.00 53.50 62 PHE B C 1
ATOM 1156 O O . PHE B 1 65 ? -0.718 9.490 13.005 1.00 54.71 62 PHE B O 1
ATOM 1164 N N . GLY B 1 66 ? -0.327 11.724 12.874 1.00 51.58 63 GLY B N 1
ATOM 1165 C CA . GLY B 1 66 ? -1.493 12.098 12.054 1.00 49.64 63 GLY B CA 1
ATOM 1166 C C . GLY B 1 66 ? -1.049 13.127 11.011 1.00 47.07 63 GLY B C 1
ATOM 1167 O O . GLY B 1 66 ? 0.000 13.753 11.157 1.00 46.63 63 GLY B O 1
ATOM 1168 N N . SER B 1 67 ? -1.835 13.292 9.954 1.00 45.82 64 SER B N 1
ATOM 1169 C CA . SER B 1 67 ? -1.456 14.172 8.856 1.00 43.94 64 SER B CA 1
ATOM 1170 C C . SER B 1 67 ? -2.644 14.799 8.171 1.00 43.54 64 SER B C 1
ATOM 1171 O O . SER B 1 67 ? -3.784 14.315 8.287 1.00 44.21 64 SER B O 1
ATOM 1174 N N . TYR B 1 68 ? -2.364 15.897 7.474 1.00 42.53 65 TYR B N 1
ATOM 1175 C CA . TYR B 1 68 ? -3.266 16.406 6.454 1.00 42.50 65 TYR B CA 1
ATOM 1176 C C . TYR B 1 68 ? -2.442 16.862 5.269 1.00 41.65 65 TYR B C 1
ATOM 1177 O O . TYR B 1 68 ? -1.544 17.663 5.423 1.00 41.40 65 TYR B O 1
ATOM 1186 N N . VAL B 1 69 ? -2.752 16.330 4.092 1.00 41.73 66 VAL B N 1
ATOM 1187 C CA . VAL B 1 69 ? -1.927 16.533 2.914 1.00 41.84 66 VAL B CA 1
ATOM 1188 C C . VAL B 1 69 ? -2.748 16.708 1.646 1.00 42.90 66 VAL B C 1
ATOM 1189 O O . VAL B 1 69 ? -3.936 16.480 1.641 1.00 44.01 66 VAL B O 1
ATOM 1193 N N . THR B 1 70 ? -2.091 17.125 0.573 1.00 43.40 67 THR B N 1
ATOM 1194 C CA . THR B 1 70 ? -2.724 17.242 -0.730 1.00 45.10 67 THR B CA 1
ATOM 1195 C C . THR B 1 70 ? -1.959 16.413 -1.741 1.00 45.29 67 THR B C 1
ATOM 1196 O O . THR B 1 70 ? -0.757 16.540 -1.846 1.00 44.74 67 THR B O 1
ATOM 1200 N N . HIS B 1 71 ? -2.631 15.547 -2.477 1.00 46.44 68 HIS B N 1
ATOM 1201 C CA . HIS B 1 71 ? -1.909 14.724 -3.436 1.00 47.38 68 HIS B CA 1
ATOM 1202 C C . HIS B 1 71 ? -2.475 14.781 -4.834 1.00 50.24 68 HIS B C 1
ATOM 1203 O O . HIS B 1 71 ? -3.574 15.261 -5.059 1.00 51.59 68 HIS B O 1
ATOM 1210 N N . GLU B 1 72 ? -1.671 14.301 -5.772 1.00 51.61 69 GLU B N 1
ATOM 1211 C CA . GLU B 1 72 ? -2.080 14.134 -7.158 1.00 55.18 69 GLU B CA 1
ATOM 1212 C C . GLU B 1 72 ? -3.039 12.978 -7.246 1.00 56.02 69 GLU B C 1
ATOM 1213 O O . GLU B 1 72 ? -2.924 11.994 -6.489 1.00 54.45 69 GLU B O 1
ATOM 1219 N N . THR B 1 73 ? -3.972 13.095 -8.187 1.00 59.09 70 THR B N 1
ATOM 1220 C CA . THR B 1 73 ? -4.861 12.002 -8.523 1.00 61.33 70 THR B CA 1
ATOM 1221 C C . THR B 1 73 ? -4.064 10.734 -8.879 1.00 61.80 70 THR B C 1
ATOM 1222 O O . THR B 1 73 ? -3.087 10.782 -9.639 1.00 62.49 70 THR B O 1
ATOM 1226 N N . LYS B 1 74 ? -4.500 9.622 -8.285 1.00 61.62 71 LYS B N 1
ATOM 1227 C CA . LYS B 1 74 ? -3.913 8.294 -8.462 1.00 62.67 71 LYS B CA 1
ATOM 1228 C C . LYS B 1 74 ? -2.465 8.178 -7.994 1.00 60.35 71 LYS B C 1
ATOM 1229 O O . LYS B 1 74 ? -1.696 7.393 -8.563 1.00 61.90 71 LYS B O 1
ATOM 1235 N N . HIS B 1 75 ? -2.114 8.930 -6.946 1.00 56.86 72 HIS B N 1
ATOM 1236 C CA . HIS B 1 75 ? -0.762 8.914 -6.392 1.00 54.83 72 HIS B CA 1
ATOM 1237 C C . HIS B 1 75 ? -0.785 9.083 -4.878 1.00 52.12 72 HIS B C 1
ATOM 1238 O O . HIS B 1 75 ? -0.174 9.996 -4.336 1.00 50.14 72 HIS B O 1
ATOM 1245 N N . PHE B 1 76 ? -1.482 8.197 -4.186 1.00 52.57 73 PHE B N 1
ATOM 1246 C CA . PHE B 1 76 ? -1.530 8.261 -2.731 1.00 50.53 73 PHE B CA 1
ATOM 1247 C C . PHE B 1 76 ? -1.788 6.920 -2.102 1.00 52.01 73 PHE B C 1
ATOM 1248 O O . PHE B 1 76 ? -2.728 6.220 -2.500 1.00 54.51 73 PHE B O 1
ATOM 1256 N N . ILE B 1 77 ? -1.006 6.577 -1.085 1.00 51.20 74 ILE B N 1
ATOM 1257 C CA . ILE B 1 77 ? -1.241 5.325 -0.344 1.00 52.96 74 ILE B CA 1
ATOM 1258 C C . ILE B 1 77 ? -0.921 5.447 1.132 1.00 51.70 74 ILE B C 1
ATOM 1259 O O . ILE B 1 77 ? 0.014 6.132 1.536 1.00 49.97 74 ILE B O 1
ATOM 1264 N N . TYR B 1 78 ? -1.732 4.784 1.934 1.00 53.14 75 TYR B N 1
ATOM 1265 C CA . TYR B 1 78 ? -1.557 4.804 3.367 1.00 53.10 75 TYR B CA 1
ATOM 1266 C C . TYR B 1 78 ? -1.795 3.393 3.851 1.00 56.64 75 TYR B C 1
ATOM 1267 O O . TYR B 1 78 ? -2.915 2.899 3.761 1.00 58.47 75 TYR B O 1
ATOM 1276 N N . PHE B 1 79 ? -0.740 2.756 4.363 1.00 58.09 76 PHE B N 1
ATOM 1277 C CA . PHE B 1 79 ? -0.785 1.347 4.710 1.00 62.17 76 PHE B CA 1
ATOM 1278 C C . PHE B 1 79 ? 0.163 0.982 5.833 1.00 63.84 76 PHE B C 1
ATOM 1279 O O . PHE B 1 79 ? 1.149 1.661 6.053 1.00 62.07 76 PHE B O 1
ATOM 1287 N N . TYR B 1 80 ? -0.154 -0.107 6.531 1.00 68.01 77 TYR B N 1
ATOM 1288 C CA . TYR B 1 80 ? 0.658 -0.610 7.631 1.00 70.73 77 TYR B CA 1
ATOM 1289 C C . TYR B 1 80 ? 1.463 -1.805 7.163 1.00 74.50 77 TYR B C 1
ATOM 1290 O O . TYR B 1 80 ? 0.925 -2.724 6.522 1.00 77.18 77 TYR B O 1
ATOM 1299 N N . LEU B 1 81 ? 2.754 -1.786 7.495 1.00 75.09 78 LEU B N 1
ATOM 1300 C CA . LEU B 1 81 ? 3.616 -2.951 7.370 1.00 79.41 78 LEU B CA 1
ATOM 1301 C C . LEU B 1 81 ? 3.980 -3.324 8.799 1.00 83.14 78 LEU B C 1
ATOM 1302 O O . LEU B 1 81 ? 4.790 -2.661 9.435 1.00 82.21 78 LEU B O 1
ATOM 1307 N N . GLY B 1 82 ? 3.338 -4.363 9.318 1.00 87.98 79 GLY B N 1
ATOM 1308 C CA . GLY B 1 82 ? 3.385 -4.654 10.752 1.00 91.93 79 GLY B CA 1
ATOM 1309 C C . GLY B 1 82 ? 2.637 -3.598 11.555 1.00 88.92 79 GLY B C 1
ATOM 1310 O O . GLY B 1 82 ? 1.598 -3.091 11.118 1.00 85.72 79 GLY B O 1
ATOM 1311 N N . GLN B 1 83 ? 3.169 -3.256 12.727 1.00 90.41 80 GLN B N 1
ATOM 1312 C CA . GLN B 1 83 ? 2.570 -2.225 13.586 1.00 88.17 80 GLN B CA 1
ATOM 1313 C C . GLN B 1 83 ? 3.062 -0.811 13.229 1.00 82.33 80 GLN B C 1
ATOM 1314 O O . GLN B 1 83 ? 2.905 0.125 14.020 1.00 81.08 80 GLN B O 1
ATOM 1316 N N . VAL B 1 84 ? 3.647 -0.662 12.036 1.00 79.42 81 VAL B N 1
ATOM 1317 C CA . VAL B 1 84 ? 4.217 0.615 11.565 1.00 74.22 81 VAL B CA 1
ATOM 1318 C C . VAL B 1 84 ? 3.451 1.134 10.354 1.00 69.83 81 VAL B C 1
ATOM 1319 O O . VAL B 1 84 ? 3.313 0.436 9.346 1.00 70.32 81 VAL B O 1
ATOM 1323 N N . ALA B 1 85 ? 2.968 2.367 10.474 1.00 66.07 82 ALA B N 1
ATOM 1324 C CA . ALA B 1 85 ? 2.190 3.026 9.440 1.00 62.21 82 ALA B CA 1
ATOM 1325 C C . ALA B 1 85 ? 3.102 3.726 8.428 1.00 59.27 82 ALA B C 1
ATOM 1326 O O . ALA B 1 85 ? 4.166 4.2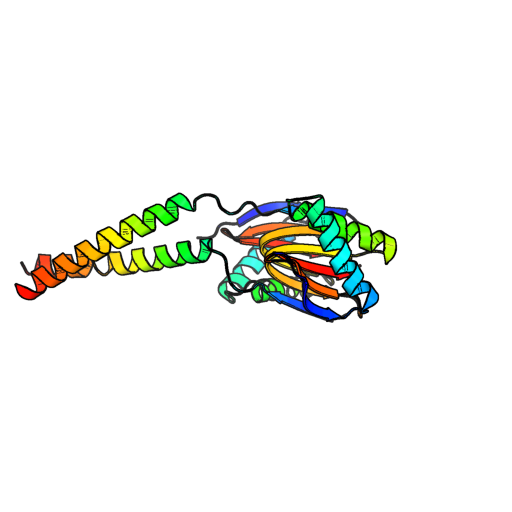23 8.791 1.00 59.09 82 ALA B O 1
ATOM 1328 N N . ILE B 1 86 ? 2.668 3.754 7.165 1.00 57.66 83 ILE B N 1
ATOM 1329 C CA . ILE B 1 86 ? 3.452 4.288 6.043 1.00 55.48 83 ILE B CA 1
ATOM 1330 C C . ILE B 1 86 ? 2.587 5.136 5.112 1.00 52.82 83 ILE B C 1
ATOM 1331 O O . ILE B 1 86 ? 1.685 4.627 4.437 1.00 53.27 83 ILE B O 1
ATOM 1336 N N . LEU B 1 87 ? 2.886 6.432 5.065 1.00 50.30 84 LEU B N 1
ATOM 1337 C CA . LEU B 1 87 ? 2.214 7.356 4.149 1.00 47.96 84 LEU B CA 1
ATOM 1338 C C . LEU B 1 87 ? 3.161 7.692 3.004 1.00 47.04 84 LEU B C 1
ATOM 1339 O O . LEU B 1 87 ? 4.323 7.986 3.224 1.00 46.93 84 LEU B O 1
ATOM 1344 N N . LEU B 1 88 ? 2.657 7.627 1.787 1.00 46.99 85 LEU B N 1
ATOM 1345 C CA . LEU B 1 88 ? 3.456 7.877 0.607 1.00 47.17 85 LEU B CA 1
ATOM 1346 C C . LEU B 1 88 ? 2.558 8.486 -0.425 1.00 46.51 85 LEU B C 1
ATOM 1347 O O . LEU B 1 88 ? 1.470 7.996 -0.651 1.00 47.33 85 LEU B O 1
ATOM 1352 N N . PHE B 1 89 ? 3.008 9.553 -1.059 1.00 45.82 86 PHE B N 1
ATOM 1353 C CA . PHE B 1 89 ? 2.175 10.257 -2.022 1.00 46.19 86 PHE B CA 1
ATOM 1354 C C . PHE B 1 89 ? 2.917 11.293 -2.823 1.00 46.05 86 PHE B C 1
ATOM 1355 O O . PHE B 1 89 ? 3.975 11.718 -2.440 1.00 45.63 86 PHE B O 1
ATOM 1363 N N . LYS B 1 90 ? 2.308 11.741 -3.905 1.00 47.24 87 LYS B N 1
ATOM 1364 C CA . LYS B 1 90 ? 2.942 12.676 -4.807 1.00 48.26 87 LYS B CA 1
ATOM 1365 C C . LYS B 1 90 ? 2.305 14.067 -4.746 1.00 48.14 87 LYS B C 1
ATOM 1366 O O . LYS B 1 90 ? 1.077 14.205 -4.804 1.00 48.75 87 LYS B O 1
ATOM 1372 N N . SER B 1 91 ? 3.143 15.088 -4.627 1.00 47.91 88 SER B N 1
ATOM 1373 C CA . SER B 1 91 ? 2.714 16.477 -4.781 1.00 49.01 88 SER B CA 1
ATOM 1374 C C . SER B 1 91 ? 3.951 17.362 -5.040 1.00 50.94 88 SER B C 1
ATOM 1375 O O . SER B 1 91 ? 4.879 17.398 -4.200 1.00 49.63 88 SER B O 1
ATOM 1378 N N . GLY B 1 92 ? 3.970 18.077 -6.178 1.00 54.82 89 GLY B N 1
ATOM 1379 C CA . GLY B 1 92 ? 5.182 18.800 -6.664 1.00 56.91 89 GLY B CA 1
ATOM 1380 C C . GLY B 1 92 ? 4.939 20.221 -7.193 1.00 60.11 89 GLY B C 1
ATOM 1381 O O . GLY B 1 92 ? 3.803 20.609 -7.542 1.00 61.29 89 GLY B O 1
ATOM 1383 N N . GLY C 2 1 ? 13.072 26.433 -6.188 1.00 86.63 130 GLY D N 1
ATOM 1384 C CA . GLY C 2 1 ? 13.863 25.906 -5.027 1.00 80.93 130 GLY D CA 1
ATOM 1385 C C . GLY C 2 1 ? 13.424 24.503 -4.633 1.00 77.67 130 GLY D C 1
ATOM 1386 O O . GLY C 2 1 ? 12.232 24.225 -4.562 1.00 78.68 130 GLY D O 1
ATOM 1387 N N . SER C 2 2 ? 14.381 23.615 -4.391 1.00 74.38 131 SER D N 1
ATOM 1388 C CA . SER C 2 2 ? 14.074 22.212 -4.140 1.00 72.05 131 SER D CA 1
ATOM 1389 C C . SER C 2 2 ? 15.087 21.589 -3.185 1.00 67.98 131 SER D C 1
ATOM 1390 O O . SER C 2 2 ? 16.270 21.412 -3.530 1.00 68.33 131 SER D O 1
ATOM 1393 N N . VAL C 2 3 ? 14.605 21.235 -1.998 1.00 64.47 132 VAL D N 1
ATOM 1394 C CA . VAL C 2 3 ? 15.456 20.805 -0.905 1.00 61.01 132 VAL D CA 1
ATOM 1395 C C . VAL C 2 3 ? 14.935 19.488 -0.360 1.00 59.38 132 VAL D C 1
ATOM 1396 O O . VAL C 2 3 ? 13.816 19.445 0.125 1.00 59.26 132 VAL D O 1
ATOM 1400 N N . SER C 2 4 ? 15.721 18.420 -0.444 1.00 58.71 133 SER D N 1
ATOM 1401 C CA . SER C 2 4 ? 15.284 17.112 0.068 1.00 57.83 133 SER D CA 1
ATOM 1402 C C . SER C 2 4 ? 15.851 16.886 1.459 1.00 55.14 133 SER D C 1
ATOM 1403 O O . SER C 2 4 ? 17.037 17.087 1.643 1.00 55.08 133 SER D O 1
ATOM 1406 N N . ARG C 2 5 ? 15.037 16.460 2.422 1.00 53.79 134 ARG D N 1
ATOM 1407 C CA . ARG C 2 5 ? 15.521 16.240 3.794 1.00 52.37 134 ARG D CA 1
ATOM 1408 C C . ARG C 2 5 ? 14.596 15.383 4.636 1.00 52.30 134 ARG D C 1
ATOM 1409 O O . ARG C 2 5 ? 13.422 15.272 4.338 1.00 53.14 134 ARG D O 1
ATOM 1417 N N . GLY C 2 6 ? 15.112 14.829 5.729 1.00 51.96 135 GLY D N 1
ATOM 1418 C CA . GLY C 2 6 ? 14.305 13.998 6.637 1.00 52.28 135 GLY D CA 1
ATOM 1419 C C . GLY C 2 6 ? 14.221 14.466 8.085 1.00 52.39 135 GLY D C 1
ATOM 1420 O O . GLY C 2 6 ? 14.976 15.339 8.518 1.00 51.82 135 GLY D O 1
ATOM 1421 N N . THR C 2 7 ? 13.276 13.888 8.827 1.00 53.39 136 THR D N 1
ATOM 1422 C CA . THR C 2 7 ? 13.100 14.148 10.256 1.00 54.18 136 THR D CA 1
ATOM 1423 C C . THR C 2 7 ? 12.976 12.836 11.025 1.00 56.00 136 THR D C 1
ATOM 1424 O O . THR C 2 7 ? 12.573 11.807 10.475 1.00 56.31 136 THR D O 1
ATOM 1428 N N . GLN C 2 8 ? 13.267 12.892 12.315 1.00 57.55 137 GLN D N 1
ATOM 1429 C CA . GLN C 2 8 ? 13.010 11.758 13.190 1.00 60.07 137 GLN D CA 1
ATOM 1430 C C . GLN C 2 8 ? 12.698 12.235 14.603 1.00 62.43 137 GLN D C 1
ATOM 1431 O O . GLN C 2 8 ? 13.387 13.108 15.139 1.00 62.61 137 GLN D O 1
ATOM 1437 N N . THR C 2 9 ? 11.667 11.639 15.199 1.00 64.64 138 THR D N 1
ATOM 1438 C CA . THR C 2 9 ? 11.287 11.936 16.579 1.00 67.93 138 THR D CA 1
ATOM 1439 C C . THR C 2 9 ? 12.221 11.227 17.574 1.00 71.36 138 THR D C 1
ATOM 1440 O O . THR C 2 9 ? 12.875 10.239 17.228 1.00 71.36 138 THR D O 1
ATOM 1444 N N . GLU C 2 10 ? 12.288 11.726 18.805 1.00 74.94 139 GLU D N 1
ATOM 1445 C CA . GLU C 2 10 ? 13.163 11.120 19.799 1.00 79.36 139 GLU D CA 1
ATOM 1446 C C . GLU C 2 10 ? 12.449 10.846 21.114 1.00 84.96 139 GLU D C 1
ATOM 1447 O O . GLU C 2 10 ? 13.089 10.784 22.172 1.00 89.66 139 GLU D O 1
ATOM 1453 N N . GLY C 2 11 ? 11.130 10.672 21.056 1.00 136.55 140 GLY D N 1
ATOM 1454 C CA . GLY C 2 11 ? 10.329 10.451 22.259 1.00 128.61 140 GLY D CA 1
ATOM 1455 C C . GLY C 2 11 ? 10.661 9.137 22.935 1.00 121.94 140 GLY D C 1
ATOM 1456 O O . GLY C 2 11 ? 11.244 8.243 22.320 1.00 123.97 140 GLY D O 1
ATOM 1457 N N . GLY C 2 12 ? 10.289 9.025 24.206 1.00 114.83 141 GLY D N 1
ATOM 1458 C CA . GLY C 2 12 ? 10.544 7.814 24.986 1.00 109.04 141 GLY D CA 1
ATOM 1459 C C . GLY C 2 12 ? 11.291 8.087 26.275 1.00 104.35 141 GLY D C 1
ATOM 1460 O O . GLY C 2 12 ? 11.193 7.306 27.224 1.00 99.09 141 GLY D O 1
ATOM 1461 N N . SER C 2 13 ? 12.033 9.194 26.311 1.00 107.29 142 SER D N 1
ATOM 1462 C CA . SER C 2 13 ? 12.786 9.602 27.507 1.00 104.67 142 SER D CA 1
ATOM 1463 C C . SER C 2 13 ? 11.888 10.181 28.634 1.00 100.49 142 SER D C 1
ATOM 1464 O O . SER C 2 13 ? 11.086 11.092 28.397 1.00 102.73 142 SER D O 1
ATOM 1467 N N . GLY C 2 14 ? 12.037 9.645 29.850 1.00 95.15 143 GLY D N 1
ATOM 1468 C CA . GLY C 2 14 ? 11.251 10.077 31.018 1.00 91.20 143 GLY D CA 1
ATOM 1469 C C . GLY C 2 14 ? 10.058 9.188 31.334 1.00 85.90 143 GLY D C 1
ATOM 1470 O O . GLY C 2 14 ? 9.168 9.576 32.090 1.00 83.72 143 GLY D O 1
ATOM 1471 N N . MET C 2 15 ? 10.053 7.989 30.760 1.00 84.64 144 MET D N 1
ATOM 1472 C CA . MET C 2 15 ? 8.949 7.043 30.886 1.00 81.22 144 MET D CA 1
ATOM 1473 C C . MET C 2 15 ? 9.014 6.294 32.220 1.00 76.48 144 MET D C 1
ATOM 1474 O O . MET C 2 15 ? 7.992 6.118 32.892 1.00 73.11 144 MET D O 1
ATOM 1479 N N . LYS C 2 16 ? 10.216 5.853 32.601 1.00 76.87 145 LYS D N 1
ATOM 1480 C CA . LYS C 2 16 ? 10.412 5.200 33.899 1.00 73.72 145 LYS D CA 1
ATOM 1481 C C . LYS C 2 16 ? 10.035 6.162 35.002 1.00 71.88 145 LYS D C 1
ATOM 1482 O O . LYS C 2 16 ? 9.380 5.777 35.966 1.00 68.84 145 LYS D O 1
ATOM 1485 N N . GLN C 2 17 ? 10.449 7.417 34.852 1.00 74.69 146 GLN D N 1
ATOM 1486 C CA . GLN C 2 17 ? 10.033 8.495 35.769 1.00 74.60 146 GLN D CA 1
ATOM 1487 C C . GLN C 2 17 ? 8.513 8.469 36.022 1.00 71.49 146 GLN D C 1
ATOM 1488 O O . GLN C 2 17 ? 8.057 8.487 37.171 1.00 69.14 146 GLN D O 1
ATOM 1491 N N . LEU C 2 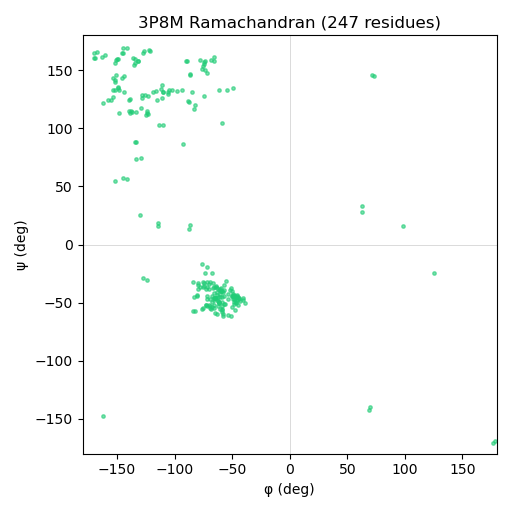18 ? 7.745 8.405 34.935 1.00 72.08 147 LEU D N 1
ATOM 1492 C CA . LEU C 2 18 ? 6.292 8.366 35.018 1.00 70.34 147 LEU D CA 1
ATOM 1493 C C . LEU C 2 18 ? 5.823 7.051 35.607 1.00 66.46 147 LEU D C 1
ATOM 1494 O O . LEU C 2 18 ? 5.050 7.042 36.572 1.00 64.56 147 LEU D O 1
ATOM 1499 N N . GLU C 2 19 ? 6.277 5.943 35.027 1.00 66.35 148 GLU D N 1
ATOM 1500 C CA . GLU C 2 19 ? 5.914 4.620 35.534 1.00 64.04 148 GLU D CA 1
ATOM 1501 C C . GLU C 2 19 ? 6.121 4.519 37.046 1.00 61.47 148 GLU D C 1
ATOM 1502 O O . GLU C 2 19 ? 5.251 4.043 37.769 1.00 59.51 148 GLU D O 1
ATOM 1508 N N . ASP C 2 20 ? 7.280 4.974 37.507 1.00 62.49 149 ASP D N 1
ATOM 1509 C CA . ASP C 2 20 ? 7.604 4.991 38.935 1.00 61.71 149 ASP D CA 1
ATOM 1510 C C . ASP C 2 20 ? 6.737 5.959 39.729 1.00 60.66 149 ASP D C 1
ATOM 1511 O O . ASP C 2 20 ? 6.449 5.710 40.888 1.00 59.68 149 ASP D O 1
ATOM 1516 N N . LYS C 2 21 ? 6.343 7.067 39.117 1.00 62.14 150 LYS D N 1
ATOM 1517 C CA . LYS C 2 21 ? 5.483 8.046 39.782 1.00 62.61 150 LYS D CA 1
ATOM 1518 C C . LYS C 2 21 ? 4.056 7.537 39.919 1.00 60.11 150 LYS D C 1
ATOM 1519 O O . LYS C 2 21 ? 3.403 7.775 40.931 1.00 59.65 150 LYS D O 1
ATOM 1523 N N . VAL C 2 22 ? 3.572 6.834 38.906 1.00 59.45 151 VAL D N 1
ATOM 1524 C CA . VAL C 2 22 ? 2.254 6.195 38.986 1.00 58.28 151 VAL D CA 1
ATOM 1525 C C . VAL C 2 22 ? 2.186 5.164 40.130 1.00 55.72 151 VAL D C 1
ATOM 1526 O O . VAL C 2 22 ? 1.333 5.227 41.019 1.00 54.66 151 VAL D O 1
ATOM 1530 N N . GLU C 2 23 ? 3.109 4.220 40.094 1.00 55.49 152 GLU D N 1
ATOM 1531 C CA . GLU C 2 23 ? 3.301 3.293 41.196 1.00 54.81 152 GLU D CA 1
ATOM 1532 C C . GLU C 2 23 ? 3.249 4.007 42.550 1.00 54.35 152 GLU D C 1
ATOM 1533 O O . GLU C 2 23 ? 2.577 3.569 43.471 1.00 53.77 152 GLU D O 1
ATOM 1539 N N . GLU C 2 24 ? 3.982 5.102 42.672 1.00 55.84 153 GLU D N 1
ATOM 1540 C CA . GLU C 2 24 ? 4.051 5.817 43.936 1.00 56.96 153 GLU D CA 1
ATOM 1541 C C . GLU C 2 24 ? 2.656 6.294 44.297 1.00 56.26 153 GLU D C 1
ATOM 1542 O O . GLU C 2 24 ? 2.181 6.063 45.402 1.00 56.11 153 GLU D O 1
ATOM 1548 N N . LEU C 2 25 ? 2.002 6.953 43.349 1.00 56.66 154 LEU D N 1
ATOM 1549 C CA . LEU C 2 25 ? 0.700 7.574 43.607 1.00 57.47 154 LEU D CA 1
ATOM 1550 C C . LEU C 2 25 ? -0.346 6.516 43.894 1.00 55.36 154 LEU D C 1
ATOM 1551 O O . LEU C 2 25 ? -1.015 6.588 44.904 1.00 55.86 154 LEU D O 1
ATOM 1556 N N . LEU C 2 26 ? -0.468 5.522 43.021 1.00 54.12 155 LEU D N 1
ATOM 1557 C CA . LEU C 2 26 ? -1.340 4.372 43.282 1.00 53.13 155 LEU D CA 1
ATOM 1558 C C . LEU C 2 26 ? -1.262 3.904 44.736 1.00 52.61 155 LEU D C 1
ATOM 1559 O O . LEU C 2 26 ? -2.282 3.678 45.393 1.00 53.18 155 LEU D O 1
ATOM 1564 N N . SER C 2 27 ? -0.043 3.754 45.231 1.00 52.50 156 SER D N 1
ATOM 1565 C CA . SER C 2 27 ? 0.168 3.219 46.549 1.00 53.07 156 SER D CA 1
ATOM 1566 C C . SER C 2 27 ? -0.247 4.224 47.620 1.00 54.56 156 SER D C 1
ATOM 1567 O O . SER C 2 27 ? -1.034 3.901 48.518 1.00 55.20 156 SER D O 1
ATOM 1570 N N . LYS C 2 28 ? 0.277 5.444 47.528 1.00 56.00 157 LYS D N 1
ATOM 1571 C CA . LYS C 2 28 ? -0.113 6.519 48.447 1.00 58.68 157 LYS D CA 1
ATOM 1572 C C . LYS C 2 28 ? -1.636 6.608 48.514 1.00 58.44 157 LYS D C 1
ATOM 1573 O O . LYS C 2 28 ? -2.203 6.794 49.572 1.00 60.50 157 LYS D O 1
ATOM 1576 N N . ASN C 2 29 ? -2.271 6.441 47.361 1.00 56.96 158 ASN D N 1
ATOM 1577 C CA . ASN C 2 29 ? -3.711 6.556 47.181 1.00 57.65 158 ASN D CA 1
ATOM 1578 C C . ASN C 2 29 ? -4.493 5.512 47.967 1.00 57.08 158 ASN D C 1
ATOM 1579 O O . ASN C 2 29 ? -5.329 5.858 48.802 1.00 59.11 158 ASN D O 1
ATOM 1584 N N . TYR C 2 30 ? -4.231 4.238 47.668 1.00 55.13 159 TYR D N 1
ATOM 1585 C CA . TYR C 2 30 ? -4.867 3.133 48.367 1.00 55.42 159 TYR D CA 1
ATOM 1586 C C . TYR C 2 30 ? -4.766 3.375 49.868 1.00 57.09 159 TYR D C 1
ATOM 1587 O O . TYR C 2 30 ? -5.767 3.324 50.583 1.00 58.74 159 TYR D O 1
ATOM 1596 N N . HIS C 2 31 ? -3.558 3.683 50.333 1.00 57.61 160 HIS D N 1
ATOM 1597 C CA . HIS C 2 31 ? -3.308 3.903 51.770 1.00 60.45 160 HIS D CA 1
ATOM 1598 C C . HIS C 2 31 ? -4.056 5.095 52.333 1.00 62.67 160 HIS D C 1
ATOM 1599 O O . HIS C 2 31 ? -4.504 5.066 53.465 1.00 65.45 160 HIS D O 1
ATOM 1606 N N . LEU C 2 32 ? -4.183 6.142 51.536 1.00 62.52 161 LEU D N 1
ATOM 1607 C CA . LEU C 2 32 ? -4.9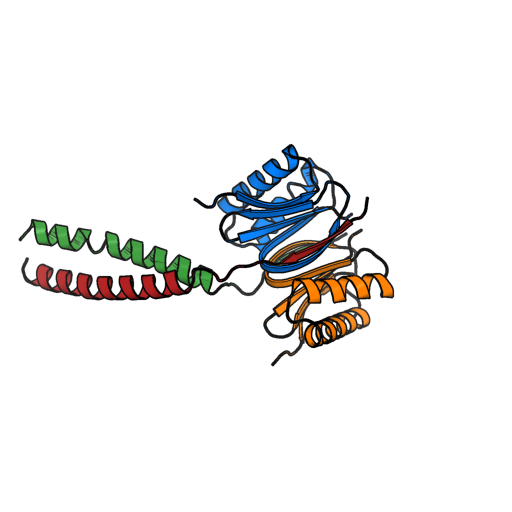53 7.298 51.936 1.00 65.79 161 LEU D CA 1
ATOM 1608 C C . LEU C 2 32 ? -6.413 6.917 52.062 1.00 66.37 161 LEU D C 1
ATOM 1609 O O . LEU C 2 32 ? -7.062 7.273 53.036 1.00 70.04 161 LEU D O 1
ATOM 1614 N N . GLU C 2 33 ? -6.933 6.199 51.078 1.00 63.89 162 GLU D N 1
ATOM 1615 C CA . GLU C 2 33 ? -8.335 5.768 51.112 1.00 65.23 162 GLU D CA 1
ATOM 1616 C C . GLU C 2 33 ? -8.683 5.026 52.397 1.00 66.57 162 GLU D C 1
ATOM 1617 O O . GLU C 2 33 ? -9.699 5.318 53.035 1.00 69.80 162 GLU D O 1
ATOM 1623 N N . ASN C 2 34 ? -7.831 4.085 52.780 1.00 65.00 163 ASN D N 1
ATOM 1624 C CA . ASN C 2 34 ? -8.052 3.288 53.995 1.00 67.17 163 ASN D CA 1
ATOM 1625 C C . ASN C 2 34 ? -8.117 4.171 55.250 1.00 70.96 163 ASN D C 1
ATOM 1626 O O . ASN C 2 34 ? -8.926 3.939 56.152 1.00 73.94 163 ASN D O 1
ATOM 1631 N N . GLU C 2 35 ? -7.255 5.176 55.290 1.00 71.49 164 GLU D N 1
ATOM 1632 C CA . GLU C 2 35 ? -7.254 6.146 56.371 1.00 76.64 164 GLU D CA 1
ATOM 1633 C C . GLU C 2 35 ? -8.635 6.870 56.471 1.00 79.75 164 GLU D C 1
ATOM 1634 O O . GLU C 2 35 ? -9.203 7.060 57.564 1.00 84.16 164 GLU D O 1
ATOM 1640 N N . VAL C 2 36 ? -9.156 7.276 55.314 1.00 78.08 165 VAL D N 1
ATOM 1641 C CA . VAL C 2 36 ? -10.480 7.903 55.215 1.00 81.52 165 VAL D CA 1
ATOM 1642 C C . VAL C 2 36 ? -11.566 6.968 55.775 1.00 82.52 165 VAL D C 1
ATOM 1643 O O . VAL C 2 36 ? -12.265 7.320 56.734 1.00 87.07 165 VAL D O 1
ATOM 1647 N N . ALA C 2 37 ? -11.687 5.780 55.166 1.00 78.80 166 ALA D N 1
ATOM 1648 C CA . ALA C 2 37 ? -12.646 4.752 55.606 1.00 80.21 166 ALA D CA 1
ATOM 1649 C C . ALA C 2 37 ? -12.549 4.533 57.126 1.00 83.38 166 ALA D C 1
ATOM 1650 O O . ALA C 2 37 ? -13.572 4.444 57.830 1.00 87.22 166 ALA D O 1
ATOM 1652 N N . ARG C 2 38 ? -11.307 4.469 57.611 1.00 82.39 167 ARG D N 1
ATOM 1653 C CA . ARG C 2 38 ? -11.015 4.260 59.033 1.00 86.29 167 ARG D CA 1
ATOM 1654 C C . ARG C 2 38 ? -11.537 5.414 59.907 1.00 92.01 167 ARG D C 1
ATOM 1655 O O . ARG C 2 38 ? -12.074 5.182 60.995 1.00 96.55 167 ARG D O 1
ATOM 1663 N N . LEU C 2 39 ? -11.372 6.646 59.424 1.00 92.64 168 LEU D N 1
ATOM 1664 C CA . LEU C 2 39 ? -11.801 7.848 60.160 1.00 99.30 168 LEU D CA 1
ATOM 1665 C C . LEU C 2 39 ? -13.310 8.125 60.052 1.00 102.15 168 LEU D C 1
ATOM 1666 O O . LEU C 2 39 ? -13.924 8.552 61.028 1.00 108.35 168 LEU D O 1
ATOM 1671 N N . LYS C 2 40 ? -13.890 7.885 58.871 1.00 98.48 169 LYS D N 1
ATOM 1672 C CA . LYS C 2 40 ? -15.345 7.973 58.668 1.00 101.66 169 LYS D CA 1
ATOM 1673 C C . LYS C 2 40 ? -16.100 7.099 59.677 1.00 104.58 169 LYS D C 1
ATOM 1674 O O . LYS C 2 40 ? -17.131 7.525 60.223 1.00 110.87 169 LYS D O 1
ATOM 1678 N N . LYS C 2 41 ? -15.586 5.886 59.913 1.00 100.98 170 LYS D N 1
ATOM 1679 C CA . LYS C 2 41 ? -16.136 4.971 60.918 1.00 103.96 170 LYS D CA 1
ATOM 1680 C C . LYS C 2 41 ? -16.162 5.618 62.305 1.00 110.59 170 LYS D C 1
ATOM 1681 O O . LYS C 2 41 ? -17.128 5.447 63.061 1.00 115.95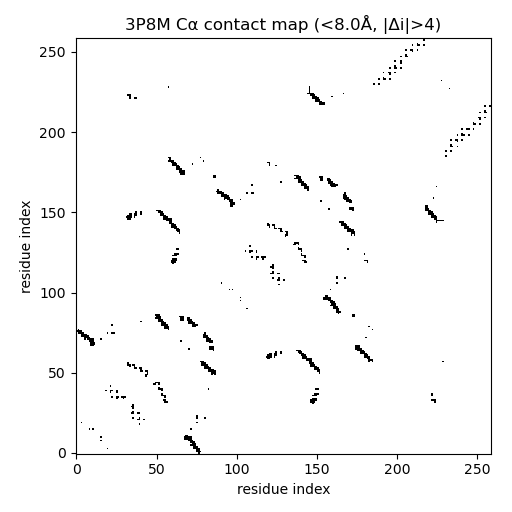 170 LYS D O 1
ATOM 1682 N N . LEU C 2 42 ? -15.106 6.371 62.623 1.00 111.08 171 LEU D N 1
ATOM 1683 C CA . LEU C 2 42 ? -15.001 7.057 63.909 1.00 118.38 171 LEU D CA 1
ATOM 1684 C C . LEU C 2 42 ? -16.037 8.180 64.041 1.00 124.69 171 LEU D C 1
ATOM 1685 O O . LEU C 2 42 ? -16.809 8.217 65.013 1.00 131.30 171 LEU D O 1
ATOM 1687 N N . VAL C 2 43 ? -16.056 9.092 63.063 1.00 123.62 172 VAL D N 1
ATOM 1688 C CA . VAL C 2 43 ? -16.986 10.240 63.083 1.00 130.57 172 VAL D CA 1
ATOM 1689 C C . VAL C 2 43 ? -18.378 9.810 62.633 1.00 131.01 172 VAL D C 1
ATOM 1690 O O . VAL C 2 43 ? -19.266 9.600 63.456 1.00 136.15 172 VAL D O 1
ATOM 1694 N N . SER D 2 2 ? -6.027 17.038 -7.937 1.00 89.94 131 SER C N 1
ATOM 1695 C CA . SER D 2 2 ? -5.649 17.601 -6.620 1.00 82.02 131 SER C CA 1
ATOM 1696 C C . SER D 2 2 ? -6.661 17.202 -5.553 1.00 76.75 131 SER C C 1
ATOM 1697 O O . SER D 2 2 ? -7.819 17.588 -5.626 1.00 78.22 131 SER C O 1
ATOM 1700 N N . VAL D 2 3 ? -6.204 16.433 -4.570 1.00 71.53 132 VAL C N 1
ATOM 1701 C CA . VAL D 2 3 ? -7.062 15.800 -3.577 1.00 67.77 132 VAL C CA 1
ATOM 1702 C C . VAL D 2 3 ? -6.490 16.008 -2.199 1.00 61.69 132 VAL C C 1
ATOM 1703 O O . VAL D 2 3 ? -5.437 15.490 -1.891 1.00 60.51 132 VAL C O 1
ATOM 1707 N N . SER D 2 4 ? -7.175 16.759 -1.357 1.00 58.82 133 SER C N 1
ATOM 1708 C CA . SER D 2 4 ? -6.682 17.026 -0.007 1.00 54.11 133 SER C CA 1
ATOM 1709 C C . SER D 2 4 ? -7.277 16.000 0.954 1.00 52.37 133 SER C C 1
ATOM 1710 O O . SER D 2 4 ? -8.479 15.775 0.926 1.00 54.16 133 SER C O 1
ATOM 1713 N N . ARG D 2 5 ? -6.462 15.398 1.809 1.00 50.06 134 ARG C N 1
ATOM 1714 C CA . ARG D 2 5 ? -6.945 14.419 2.783 1.00 49.94 134 ARG C CA 1
ATOM 1715 C C . ARG D 2 5 ? -6.004 14.182 3.953 1.00 47.83 134 ARG C C 1
ATOM 1716 O O . ARG D 2 5 ? -4.838 14.493 3.884 1.00 46.67 134 ARG C O 1
ATOM 1724 N N . GLY D 2 6 ? -6.525 13.591 5.021 1.00 48.43 135 GLY C N 1
ATOM 1725 C CA . GLY D 2 6 ? -5.722 13.262 6.203 1.00 47.87 135 GLY C CA 1
ATOM 1726 C C . GLY D 2 6 ? -5.697 11.800 6.636 1.00 50.61 135 GLY C C 1
ATOM 1727 O O . GLY D 2 6 ? -6.485 10.991 6.175 1.00 53.24 135 GLY C O 1
ATOM 1728 N N . THR D 2 7 ? -4.767 11.487 7.533 1.00 50.96 136 THR C N 1
ATOM 1729 C CA . THR D 2 7 ? -4.632 10.161 8.145 1.00 54.43 136 THR C CA 1
ATOM 1730 C C . THR D 2 7 ? -4.497 10.297 9.656 1.00 55.49 136 THR C C 1
ATOM 1731 O O . THR D 2 7 ? -4.086 11.335 10.165 1.00 53.11 136 THR C O 1
ATOM 1735 N N . GLN D 2 8 ? -4.815 9.217 10.361 1.00 60.09 137 GLN C N 1
ATOM 1736 C CA . GLN D 2 8 ? -4.526 9.112 11.792 1.00 62.74 137 GLN C CA 1
ATOM 1737 C C . GLN D 2 8 ? -4.260 7.674 12.192 1.00 68.32 137 GLN C C 1
ATOM 1738 O O . GLN D 2 8 ? -4.995 6.767 11.805 1.00 71.25 137 GLN C O 1
ATOM 1744 N N . THR D 2 9 ? -3.203 7.483 12.974 1.00 70.38 138 THR C N 1
ATOM 1745 C CA . THR D 2 9 ? -2.846 6.157 13.490 1.00 76.93 138 THR C CA 1
ATOM 1746 C C . THR D 2 9 ? -3.777 5.720 14.644 1.00 83.25 138 THR C C 1
ATOM 1747 O O . THR D 2 9 ? -4.357 6.562 15.345 1.00 82.58 138 THR C O 1
ATOM 1751 N N . GLU D 2 10 ? -3.912 4.402 14.817 1.00 89.94 139 GLU C N 1
ATOM 1752 C CA . GLU D 2 10 ? -4.763 3.819 15.858 1.00 97.74 139 GLU C CA 1
ATOM 1753 C C . GLU D 2 10 ? -4.295 4.300 17.234 1.00 101.08 139 GLU C C 1
ATOM 1754 O O . GLU D 2 10 ? -3.271 3.841 17.740 1.00 104.86 139 GLU C O 1
ATOM 1756 N N . GLY D 2 11 ? -5.036 5.239 17.825 1.00 116.27 140 GLY C N 1
ATOM 1757 C CA . GLY D 2 11 ? -4.607 5.907 19.058 1.00 110.51 140 GLY C CA 1
ATOM 1758 C C . GLY D 2 11 ? -4.438 4.942 20.222 1.00 109.04 140 GLY C C 1
ATOM 1759 O O . GLY D 2 11 ? -5.325 4.131 20.465 1.00 113.92 140 GLY C O 1
ATOM 1760 N N . GLY D 2 12 ? -3.329 5.012 20.963 1.00 103.93 141 GLY C N 1
ATOM 1761 C CA . GLY D 2 12 ? -2.255 5.998 20.765 1.00 99.83 141 GLY C CA 1
ATOM 1762 C C . GLY D 2 12 ? -0.966 5.566 21.447 1.00 97.05 141 GLY C C 1
ATOM 1763 O O . GLY D 2 12 ? -0.676 4.371 21.536 1.00 99.52 141 GLY C O 1
ATOM 1764 N N . SER D 2 13 ? -0.192 6.537 21.921 1.00 93.89 142 SER C N 1
ATOM 1765 C CA . SER D 2 13 ? 1.108 6.264 22.538 1.00 93.05 142 SER C CA 1
ATOM 1766 C C . SER D 2 13 ? 0.935 5.674 23.918 1.00 92.23 142 SER C C 1
ATOM 1767 O O . SER D 2 13 ? -0.085 5.893 24.579 1.00 91.42 142 SER C O 1
ATOM 1770 N N . GLY D 2 14 ? 1.944 4.931 24.355 1.00 93.80 143 GLY C N 1
ATOM 1771 C CA . GLY D 2 14 ? 1.987 4.440 25.730 1.00 93.69 143 GLY C CA 1
ATOM 1772 C C . GLY D 2 14 ? 2.319 5.588 26.663 1.00 90.15 143 GLY C C 1
ATOM 1773 O O . GLY D 2 14 ? 1.990 5.580 27.849 1.00 88.97 143 GLY C O 1
ATOM 1774 N N . MET D 2 15 ? 2.967 6.594 26.110 1.00 89.37 144 MET C N 1
ATOM 1775 C CA . MET D 2 15 ? 3.428 7.693 26.913 1.00 88.00 144 MET C CA 1
ATOM 1776 C C . MET D 2 15 ? 2.282 8.639 27.257 1.00 85.26 144 MET C C 1
ATOM 1777 O O . MET D 2 15 ? 2.259 9.195 28.353 1.00 84.07 144 MET C O 1
ATOM 1782 N N . LYS D 2 16 ? 1.351 8.840 26.320 1.00 85.18 145 LYS C N 1
ATOM 1783 C CA . LYS D 2 16 ? 0.142 9.597 26.608 1.00 84.49 145 LYS C CA 1
ATOM 1784 C C . LYS D 2 16 ? -0.639 8.849 27.687 1.00 83.38 145 LYS C C 1
ATOM 1785 O O . LYS D 2 16 ? -1.097 9.449 28.664 1.00 82.55 145 LYS C O 1
ATOM 1787 N N . GLN D 2 17 ? -0.763 7.536 27.518 1.00 84.28 146 GLN C N 1
ATOM 1788 C CA . GLN D 2 17 ? -1.410 6.690 28.513 1.00 84.62 146 GLN C CA 1
ATOM 1789 C C . GLN D 2 17 ? -0.917 7.047 29.922 1.00 82.40 146 GLN C C 1
ATOM 1790 O O . GLN D 2 17 ? -1.724 7.319 30.830 1.00 81.71 146 GLN C O 1
ATOM 1793 N N . LEU D 2 18 ? 0.407 7.066 30.085 1.00 82.23 147 LEU C N 1
ATOM 1794 C CA . LEU D 2 18 ? 1.039 7.359 31.378 1.00 81.40 147 LEU C CA 1
ATOM 1795 C C . LEU D 2 18 ? 0.767 8.792 31.796 1.00 79.74 147 LEU C C 1
ATOM 1796 O O . LEU D 2 18 ? 0.253 9.042 32.879 1.00 78.91 147 LEU C O 1
ATOM 1801 N N . GLU D 2 19 ? 1.099 9.729 30.923 1.00 80.59 148 GLU C N 1
ATOM 1802 C CA . GLU D 2 19 ? 0.857 11.140 31.192 1.00 81.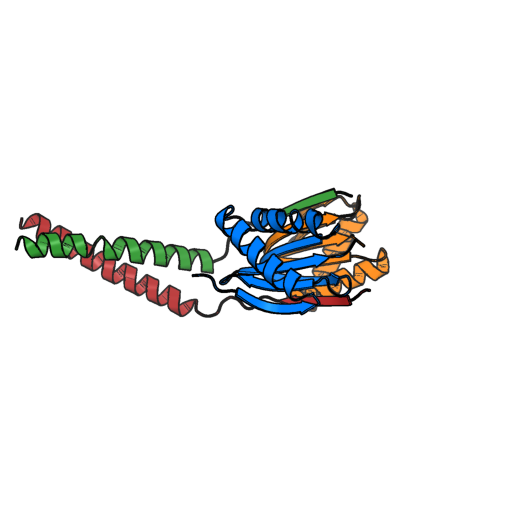14 148 GLU C CA 1
ATOM 1803 C C . GLU D 2 19 ? -0.554 11.343 31.718 1.00 80.45 148 GLU C C 1
ATOM 1804 O O . GLU D 2 19 ? -0.747 11.961 32.756 1.00 80.56 148 GLU C O 1
ATOM 1810 N N . ASP D 2 20 ? -1.530 10.791 31.006 1.00 80.96 149 ASP C N 1
ATOM 1811 C CA . ASP D 2 20 ? -2.937 10.896 31.396 1.00 82.26 149 ASP C CA 1
ATOM 1812 C C . ASP D 2 20 ? -3.225 10.188 32.727 1.00 80.72 149 ASP C C 1
ATOM 1813 O O . ASP D 2 20 ? -4.060 10.654 33.516 1.00 81.76 149 ASP C O 1
ATOM 1818 N N . LYS D 2 21 ? -2.547 9.068 32.970 1.00 79.24 150 LYS C N 1
ATOM 1819 C CA . LYS D 2 21 ? -2.748 8.333 34.209 1.00 78.81 150 LYS C CA 1
ATOM 1820 C C . LYS D 2 21 ? -2.188 9.095 35.407 1.00 77.26 150 LYS C C 1
ATOM 1821 O O . LYS D 2 21 ? -2.786 9.085 36.480 1.00 77.33 150 LYS C O 1
ATOM 1826 N N . VAL D 2 22 ? -1.049 9.755 35.229 1.00 76.98 151 VAL C N 1
ATOM 1827 C CA . VAL D 2 22 ? -0.458 10.563 36.301 1.00 77.03 151 VAL C CA 1
ATOM 1828 C C . VAL D 2 22 ? -1.421 11.697 36.668 1.00 77.80 151 VAL C C 1
ATOM 1829 O O . VAL D 2 22 ? -1.768 11.885 37.842 1.00 77.21 151 VAL C O 1
ATOM 1833 N N . GLU D 2 23 ? -1.838 12.445 35.642 1.00 79.76 152 GLU C N 1
ATOM 1834 C CA . GLU D 2 23 ? -2.861 13.497 35.780 1.00 82.79 152 GLU C CA 1
ATOM 1835 C C . GLU D 2 23 ? -4.040 13.001 36.599 1.00 82.52 152 GLU C C 1
ATOM 1836 O O . GLU D 2 23 ? -4.492 13.659 37.531 1.00 84.25 152 GLU C O 1
ATOM 1838 N N . GLU D 2 24 ? -4.522 11.823 36.253 1.00 81.51 153 GLU C N 1
ATOM 1839 C CA . GLU D 2 24 ? -5.663 11.259 36.943 1.00 82.99 153 GLU C CA 1
ATOM 1840 C C . GLU D 2 24 ? -5.365 11.020 38.416 1.00 80.91 153 GLU C C 1
ATOM 1841 O O . GLU D 2 24 ? -6.149 11.392 39.288 1.00 82.74 153 GLU C O 1
ATOM 1847 N N . LEU D 2 25 ? -4.230 10.390 38.680 1.00 78.14 154 LEU C N 1
ATOM 1848 C CA . LEU D 2 25 ? -3.842 10.053 40.041 1.00 76.90 154 LEU C CA 1
ATOM 1849 C C . LEU D 2 25 ? -3.541 11.319 40.845 1.00 77.07 154 LEU C C 1
ATOM 1850 O O . LEU D 2 25 ? -4.056 11.467 41.937 1.00 77.64 154 LEU C O 1
ATOM 1855 N N . LEU D 2 26 ? -2.719 12.224 40.305 1.00 77.66 155 LEU C N 1
ATOM 1856 C CA . LEU D 2 26 ? -2.433 13.501 40.970 1.00 79.74 155 LEU C CA 1
ATOM 1857 C C . LEU D 2 26 ? -3.717 14.117 41.486 1.00 82.01 155 LEU C C 1
ATOM 1858 O O . LEU D 2 26 ? -3.778 14.603 42.617 1.00 83.38 155 LEU C O 1
ATOM 1863 N N . SER D 2 27 ? -4.741 14.092 40.642 1.00 83.65 156 SER C N 1
ATOM 1864 C CA . SER D 2 27 ? -5.998 14.766 40.940 1.00 88.19 156 SER C CA 1
ATOM 1865 C C . SER D 2 27 ? -6.782 14.027 42.014 1.00 87.57 156 SER C C 1
ATOM 1866 O O . SER D 2 27 ? -7.186 14.626 43.016 1.00 89.91 156 SER C O 1
ATOM 1869 N N . LYS D 2 28 ? -6.976 12.727 41.808 1.00 85.37 157 LYS C N 1
ATOM 1870 C CA . LYS D 2 28 ? -7.573 11.854 42.835 1.00 85.43 157 LYS C CA 1
ATOM 1871 C C . LYS D 2 28 ? -6.876 11.995 44.196 1.00 83.07 157 LYS C C 1
ATOM 1872 O O . LYS D 2 28 ? -7.519 11.957 45.241 1.00 84.71 157 LYS C O 1
ATOM 1878 N N . ASN D 2 29 ? -5.559 12.167 44.157 1.00 80.28 158 ASN C N 1
ATOM 1879 C CA . ASN D 2 29 ? -4.729 12.301 45.355 1.00 79.16 158 ASN C CA 1
ATOM 1880 C C . ASN D 2 29 ? -5.021 13.551 46.157 1.00 81.89 158 ASN C C 1
ATOM 1881 O O . ASN D 2 29 ? -5.347 13.485 47.341 1.00 82.36 158 ASN C O 1
ATOM 1886 N N . TYR D 2 30 ? -4.859 14.696 45.504 1.00 84.51 159 TYR C N 1
ATOM 1887 C CA . TYR D 2 30 ? -5.139 15.979 46.124 1.00 89.07 159 TYR C CA 1
ATOM 1888 C C . TYR D 2 30 ? -6.509 15.899 46.788 1.00 91.38 159 TYR C C 1
ATOM 1889 O O . TYR D 2 30 ? -6.648 16.200 47.972 1.00 92.85 159 TYR C O 1
ATOM 1898 N N . HIS D 2 31 ? -7.505 15.451 46.029 1.00 92.57 160 HIS C N 1
ATOM 1899 C CA . HIS D 2 31 ? -8.884 15.383 46.525 1.00 96.91 160 HIS C CA 1
ATOM 1900 C C . HIS D 2 31 ? -9.029 14.420 47.712 1.00 94.16 160 HIS C C 1
ATOM 1901 O O . HIS D 2 31 ? -9.791 14.694 48.651 1.00 97.56 160 HIS C O 1
ATOM 1903 N N . LEU D 2 32 ? -8.296 13.303 47.656 1.00 88.95 161 LEU C N 1
ATOM 1904 C CA A LEU D 2 32 ? -8.303 12.326 48.743 0.50 87.24 161 LEU C CA 1
ATOM 1905 C CA B LEU D 2 32 ? -8.276 12.316 48.743 0.50 87.18 161 LEU C CA 1
ATOM 1906 C C . LEU D 2 32 ? -7.662 12.912 50.006 1.00 86.53 161 LEU C C 1
ATOM 1907 O O . LEU D 2 32 ? -8.180 12.734 51.104 1.00 88.03 161 LEU C O 1
ATOM 1916 N N . GLU D 2 33 ? -6.548 13.620 49.845 1.00 85.32 162 GLU C N 1
ATOM 1917 C CA . GLU D 2 33 ? -5.899 14.290 50.979 1.00 86.24 162 GLU C CA 1
ATOM 1918 C C . GLU D 2 33 ? -6.826 15.267 51.707 1.00 90.83 162 GLU C C 1
ATOM 1919 O O . GLU D 2 33 ? -6.857 15.288 52.932 1.00 91.51 162 GLU C O 1
ATOM 1925 N N . ASN D 2 34 ? -7.571 16.071 50.948 1.00 94.94 163 ASN C N 1
ATOM 1926 C CA . ASN D 2 34 ? -8.492 17.066 51.526 1.00 101.50 163 ASN C CA 1
ATOM 1927 C C . ASN D 2 34 ? -9.569 16.399 52.376 1.00 102.58 163 ASN C C 1
ATOM 1928 O O . ASN D 2 34 ? -9.965 16.912 53.423 1.00 106.13 163 ASN C O 1
ATOM 1933 N N . GLU D 2 35 ? -10.040 15.255 51.892 1.00 100.37 164 GLU C N 1
ATOM 1934 C CA . GLU D 2 35 ? -11.021 14.438 52.596 1.00 102.36 164 GLU C CA 1
ATOM 1935 C C . GLU D 2 35 ? -10.467 13.993 53.958 1.00 99.32 164 GLU C C 1
ATOM 1936 O O . GLU D 2 35 ? -11.158 14.063 54.981 1.00 102.73 164 GLU C O 1
ATOM 1942 N N . VAL D 2 36 ? -9.216 13.538 53.948 1.00 93.90 165 VAL C N 1
ATOM 1943 C CA . VAL D 2 36 ? -8.501 13.140 55.161 1.00 91.86 165 VAL C CA 1
ATOM 1944 C C . VAL D 2 36 ? -8.438 14.315 56.143 1.00 94.77 165 VAL C C 1
ATOM 1945 O O . VAL D 2 36 ? -8.972 14.234 57.249 1.00 96.94 165 VAL C O 1
ATOM 1949 N N . ALA D 2 37 ? -7.804 15.407 55.727 1.00 95.79 166 ALA C N 1
ATOM 1950 C CA . ALA D 2 37 ? -7.711 16.609 56.558 1.00 100.29 166 ALA C CA 1
ATOM 1951 C C . ALA D 2 37 ? -9.079 17.008 57.111 1.00 105.62 166 ALA C C 1
ATOM 1952 O O . ALA D 2 37 ? -9.197 17.369 58.280 1.00 108.28 166 ALA C O 1
ATOM 1954 N N . ARG D 2 38 ? -10.102 16.929 56.261 1.00 108.13 167 ARG C N 1
ATOM 1955 C CA . ARG D 2 38 ? -11.481 17.271 56.638 1.00 115.17 167 ARG C CA 1
ATOM 1956 C C . ARG D 2 38 ? -11.996 16.389 57.784 1.00 114.83 167 ARG C C 1
ATOM 1957 O O . ARG D 2 38 ? -12.711 16.867 58.679 1.00 120.33 167 ARG C O 1
ATOM 1965 N N . LEU D 2 39 ? -11.632 15.108 57.757 1.00 109.49 168 LEU C N 1
ATOM 1966 C CA . LEU D 2 39 ? -11.930 14.222 58.870 1.00 109.68 168 LEU C CA 1
ATOM 1967 C C . LEU D 2 39 ? -10.922 14.436 59.995 1.00 107.51 168 LEU C C 1
ATOM 1968 O O . LEU D 2 39 ? -11.271 14.370 61.176 1.00 110.01 168 LEU C O 1
ATOM 1973 N N . LYS D 2 40 ? -9.680 14.724 59.625 1.00 104.29 169 LYS C N 1
ATOM 1974 C CA . LYS D 2 40 ? -8.625 15.009 60.601 1.00 103.89 169 LYS C CA 1
ATOM 1975 C C . LYS D 2 40 ? -8.900 16.345 61.334 1.00 109.68 169 LYS C C 1
ATOM 1976 O O . LYS D 2 40 ? -8.422 16.548 62.456 1.00 111.23 169 LYS C O 1
ATOM 1981 N N . LYS D 2 41 ? -9.664 17.242 60.698 1.00 114.29 170 LYS C N 1
ATOM 1982 C CA . LYS D 2 41 ? -10.109 18.500 61.314 1.00 121.57 170 LYS C CA 1
ATOM 1983 C C . LYS D 2 41 ? -11.217 18.264 62.343 1.00 125.32 170 LYS C C 1
ATOM 1984 O O . LYS D 2 41 ? -11.272 18.945 63.361 1.00 129.64 170 LYS C O 1
ATOM 1985 N N . LEU D 2 42 ? -12.092 17.295 62.070 1.00 124.54 171 LEU C N 1
ATOM 1986 C CA . LEU D 2 42 ? -13.146 16.884 63.020 1.00 128.57 171 LEU C CA 1
ATOM 1987 C C . LEU D 2 42 ? -12.595 16.148 64.264 1.00 124.77 171 LEU C C 1
ATOM 1988 O O . LEU D 2 42 ? -13.146 16.280 65.365 1.00 128.71 171 LEU C O 1
ATOM 1993 N N . VAL D 2 43 ? -11.522 15.373 64.079 1.00 117.87 172 VAL C N 1
ATOM 1994 C CA . VAL D 2 43 ? -10.912 14.607 65.170 1.00 115.29 172 VAL C CA 1
ATOM 1995 C C . VAL D 2 43 ? -10.189 15.516 66.163 1.00 116.83 172 VAL C C 1
ATOM 1996 O O . VAL D 2 43 ? -10.190 15.258 67.366 1.00 117.81 172 VAL C O 1
#

Secondary structure (DSSP, 8-state):
---EEEEEEEE-HHHHHHHHHHHHHHHHH-SSHHHHHHHHHHHHHHHH-S-EEEEEEEEEEEEEEE-TTEEEEEEETTEEEEEEE--/---EEEEEEEE-HHHHHHHHHHHHHHHHH-SSHHHHHHHHHHHHHHHH-S-EEEEEEEEEEEEEEE-TTEEEEEEETTEEEEEEE--/-EEEEEE-SS--HHHHHHHHHHHHHHHHHHHHHHHHHHHHH-/--EEEEEE--TTTTHHHHHHHHHHHHHHHHHHHHHHHHHHHH-

InterPro domains:
  IPR001372 Dynein light chain, type 1/2 [PF01221] (5-88)
  IPR001372 Dynein light chain, type 1/2 [PTHR11886] (5-88)
  IPR001372 Dynein light chain, type 1/2 [SM01375] (1-88)
  IPR019763 Dynein light chain, type 1/2, conserved site [PS01239] (55-69)
  IPR037177 Dynein light chain superfamily [G3DSA:3.30.740.10] (1-89)
  IPR037177 Dynein light chain superfamily [SSF54648] (2-89)

Foldseek 3Di:
DQDKFWPDFQADPVVVVVLVVLLVVLVVVDPDQVSSQVSRQVVCCVPPNDDKGKGKAQDDDDDDDADGRFWTWMGRHNMIMTMGHDD/DWDKFWPDFQADPVVVVVLVVLLVVLVVPDPDQVSSQVSRQVVCCVPPNDDKGKGKAQDDDDDDDADGRFWTWMGGHNMIMTMGHDD/DDDDDDDDDDDDPCVVVVVVVVVVCVVVVVVVVVVVVVVVVVD/DDDDDDDDDDDDVVVVVVVVVVVVVVVVVVVVVVVVVVVVVD

Solvent-accessible surface area: 13033 Å² total; per-residue (Å²): 165,60,81,53,92,79,65,68,41,38,13,52,149,124,35,30,107,32,0,18,61,1,0,54,96,0,72,143,140,66,144,91,40,48,48,2,0,12,47,1,6,113,55,0,32,173,106,51,100,79,20,0,0,0,1,0,0,21,32,0,0,0,30,0,11,1,55,60,113,42,1,0,2,1,33,10,29,68,33,0,0,0,0,2,18,5,34,160,64,87,53,89,80,60,67,41,38,13,54,147,121,34,30,56,54,1,27,80,8,0,58,96,0,73,144,89,88,97,89,16,76,40,2,0,9,58,2,6,110,73,1,31,173,71,52,97,87,26,0,0,0,2,0,0,117,21,0,0,0,36,0,12,2,77,74,114,35,1,0,6,1,40,10,24,93,27,0,0,0,0,2,18,8,80,81,100,50,64,67,22,6,41,12,139,56,44,100,37,64,78,92,34,80,79,54,15,117,99,13,93,55,55,10,134,112,37,78,68,60,16,70,142,16,92,69,81,106,128,51,62,69,26,6,53,6,92,79,59,26,41,46,42,82,28,76,97,68,15,59,91,6,106,74,97,20,151,59,20,91,73,62,13,61,124,6,112,68,109,104

GO terms:
  GO:0005813 centrosome (C, IDA)
  GO:0005856 cytoskeleton (C, IDA)
  GO:0005515 protein binding (F, IPI)
  GO:0097542 ciliary tip (C, TAS)
  GO:0005829 cytosol (C, TAS)
  GO:0005886 plasma membrane (C, TAS)
  GO:0005929 cilium (C, TAS)
  GO:0097731 9+0 non-motile cilium (C, IDA)
  GO:0005634 nucleus (C, HDA)
  GO:0016020 membrane (C, HDA)
  GO:0098794 postsynapse (C, IDA)
  GO:0098794 postsynapse (C, IMP)
  GO:0098978 glutamatergic synapse (C, IDA)
  GO:0098978 glutamatergic synapse (C, IMP)

Nearest PDB structures (foldseek):
  4d07-assembly1_A-2  TM=9.975E-01  e=2.247E-17  Homo sapiens
  7y8w-assembly4_R  TM=9.981E-01  e=1.220E-16  Caenorhabditis elegans
  3brl-assembly1_A-2  TM=9.958E-01  e=1.302E-16  Drosophila melanogaster
  2pg1-assembly3_C  TM=9.966E-01  e=2.053E-16  Drosophila melanogaster
  3rjs-assembly1_A-2  TM=9.627E-01  e=1.647E-15  Toxoplasma gondii

Sequence (259 aa):
DRKAVIKNADMSEDMQQDAVDCATQAMEKYNIIEKDIAAYIKKEEFDKKYNPTWHCIVGRNFGSYVTHEETKHFIYFYLGQVAILLFKSGDRKAVIKNADMSEDMQQDAVDCATQAMEKYNIEKDIAAYIKKEFDKKYNPTWHCIVGRNFGSYVTHETKHFIYFYLGQVAILLFKSGGSVSRGTQTEGGSGMKQLEDKVEELLSKNYHLENEVARLKKLVSVSRGTQTEGGSGMKQLEDKVEELLSKNYHLLENEVARLKKLV

B-factor: mean 65.76, std 19.62, range [36.51, 147.03]

Radius of gyration: 22.72 Å; Cα contacts (8 Å, |Δi|>4): 496; chains: 4; bounding box: 35×46×77 Å

CATH classification: 3.30.740.10